Protein AF-A0A1F4PG16-F1 (afdb_monomer)

Radius of gyration: 20.56 Å; Cα contacts (8 Å, |Δi|>4): 225; chains: 1; bounding box: 72×33×52 Å

Solvent-accessible surface area (backbone atoms only — not comparable to full-atom values): 10078 Å² total; per-residue (Å²): 132,83,80,74,79,80,86,54,63,66,66,56,56,73,68,57,63,69,85,77,57,77,61,91,63,46,40,57,53,53,22,50,54,31,48,60,52,41,72,72,32,64,52,68,68,61,33,47,53,35,51,47,51,24,38,48,28,56,53,45,32,58,42,51,53,52,45,43,26,45,57,72,39,57,38,91,89,79,66,46,64,39,60,42,62,65,45,45,52,56,46,53,73,46,26,45,76,46,73,36,86,92,41,82,94,39,62,48,68,45,49,63,38,75,69,37,35,49,48,50,51,52,35,52,51,44,73,72,84,46,79,60,51,67,34,73,81,55,88,58,60,37,67,27,31,21,40,38,86,50,90,96,74,44,50,56,40,49,68,51,53,51,54,48,52,57,49,52,54,50,54,51,51,66,54,75,107

Nearest PDB structures (foldseek):
  4ncq-assembly1_B-2  TM=5.377E-01  e=6.171E+00  Streptomyces coelicolor
  7e6u-assembly1_C  TM=3.752E-01  e=5.833E+00  Homo sapiens

Structure (mmCIF, N/CA/C/O backbone):
data_AF-A0A1F4PG16-F1
#
_entry.id   AF-A0A1F4PG16-F1
#
loop_
_atom_site.group_PDB
_atom_site.id
_atom_site.type_symbol
_atom_site.label_atom_id
_atom_site.label_alt_id
_atom_site.label_comp_id
_atom_site.label_asym_id
_atom_site.label_entity_id
_atom_site.label_seq_id
_atom_site.pdbx_PDB_ins_code
_atom_site.Cartn_x
_atom_site.Cartn_y
_atom_site.Cartn_z
_atom_site.occupancy
_atom_site.B_iso_or_equiv
_atom_site.auth_seq_id
_atom_site.auth_comp_id
_atom_site.auth_asym_id
_atom_site.auth_atom_id
_atom_site.pdbx_PDB_model_num
ATOM 1 N N . MET A 1 1 ? -51.891 6.585 22.475 1.00 44.31 1 MET A N 1
ATOM 2 C CA . MET A 1 1 ? -50.459 6.284 22.673 1.00 44.31 1 MET A CA 1
ATOM 3 C C . MET A 1 1 ? -50.044 5.524 21.433 1.00 44.31 1 MET A C 1
ATOM 5 O O . MET A 1 1 ? -50.677 4.519 21.154 1.00 44.31 1 MET A O 1
ATOM 9 N N . ALA A 1 2 ? -49.168 6.091 20.604 1.00 46.97 2 ALA A N 1
ATOM 10 C CA . ALA A 1 2 ? -48.714 5.406 19.399 1.00 46.97 2 ALA A CA 1
ATOM 11 C C . ALA A 1 2 ? -47.734 4.312 19.830 1.00 46.97 2 ALA A C 1
ATOM 13 O O . ALA A 1 2 ? -46.750 4.627 20.501 1.00 46.97 2 ALA A O 1
ATOM 14 N N . ASP A 1 3 ? -48.054 3.058 19.507 1.00 54.78 3 ASP A N 1
ATOM 15 C CA . ASP A 1 3 ? -47.148 1.928 19.688 1.00 54.78 3 ASP A CA 1
ATOM 16 C C . ASP A 1 3 ? -45.830 2.244 18.979 1.00 54.78 3 ASP A C 1
ATOM 18 O O . ASP A 1 3 ? -45.810 2.601 17.797 1.00 54.78 3 ASP A O 1
ATOM 22 N N . ALA A 1 4 ? -44.726 2.171 19.722 1.00 59.25 4 ALA A N 1
ATOM 23 C CA . ALA A 1 4 ? -43.406 2.232 19.121 1.00 59.25 4 ALA A CA 1
ATOM 24 C C . ALA A 1 4 ? -43.280 1.045 18.149 1.00 59.25 4 ALA A C 1
ATOM 26 O O . ALA A 1 4 ? -43.675 -0.065 18.517 1.00 59.25 4 ALA A O 1
ATOM 27 N N . PRO A 1 5 ? -42.772 1.250 16.920 1.00 60.31 5 PRO A N 1
ATOM 28 C CA . PRO A 1 5 ? -42.639 0.167 15.956 1.00 60.31 5 PRO A CA 1
ATOM 29 C C . PRO A 1 5 ? -41.808 -0.960 16.575 1.00 60.31 5 PRO A C 1
ATOM 31 O O . PRO A 1 5 ? -40.718 -0.714 17.098 1.00 60.31 5 PRO A O 1
ATOM 34 N N . SER A 1 6 ? -42.349 -2.181 16.556 1.00 66.81 6 SER A N 1
ATOM 35 C CA . SER A 1 6 ? -41.651 -3.365 17.048 1.00 66.81 6 SER A CA 1
ATOM 36 C C . SER A 1 6 ? -40.368 -3.542 16.245 1.00 66.81 6 SER A C 1
ATOM 38 O O . SER A 1 6 ? -40.411 -3.682 15.025 1.00 66.81 6 SER A O 1
ATOM 40 N N . PHE A 1 7 ? -39.231 -3.494 16.929 1.00 73.88 7 PHE A N 1
ATOM 41 C CA . PHE 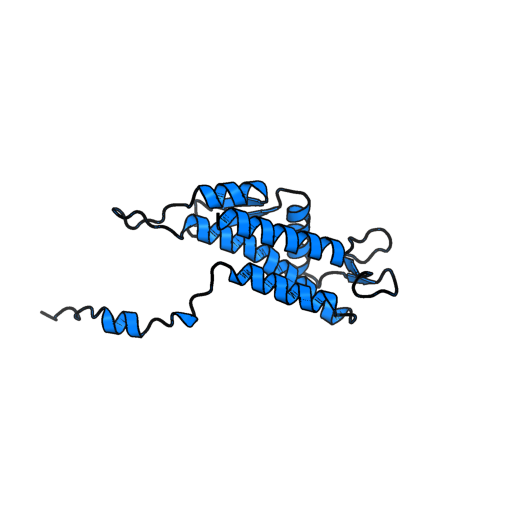A 1 7 ? -37.926 -3.737 16.335 1.00 73.88 7 PHE A CA 1
ATOM 42 C C . PHE A 1 7 ? -37.830 -5.210 15.922 1.00 73.88 7 PHE A C 1
ATOM 44 O O . PHE A 1 7 ? -37.672 -6.082 16.775 1.00 73.88 7 PHE A O 1
ATOM 51 N N . ASP A 1 8 ? -37.975 -5.478 14.624 1.00 84.44 8 ASP A N 1
ATOM 52 C CA . ASP A 1 8 ? -37.791 -6.806 14.045 1.00 84.44 8 ASP A CA 1
ATOM 53 C C . ASP A 1 8 ? -36.329 -6.975 13.605 1.00 84.44 8 ASP A C 1
ATOM 55 O O . ASP A 1 8 ? -35.871 -6.390 12.619 1.00 84.44 8 ASP A O 1
ATOM 59 N N . ILE A 1 9 ? -35.579 -7.753 14.385 1.00 83.50 9 ILE A N 1
ATOM 60 C CA . ILE A 1 9 ? -34.172 -8.063 14.117 1.00 83.50 9 ILE A CA 1
ATOM 61 C C . ILE A 1 9 ? -34.028 -8.837 12.806 1.00 83.50 9 ILE A C 1
ATOM 63 O O . ILE A 1 9 ? -33.071 -8.596 12.073 1.00 83.50 9 ILE A O 1
ATOM 67 N N . ASP A 1 10 ? -34.968 -9.724 12.484 1.00 84.31 10 ASP A N 1
ATOM 68 C CA . ASP A 1 10 ? -34.875 -10.586 11.309 1.00 84.31 10 ASP A CA 1
ATOM 69 C C . ASP A 1 10 ? -35.068 -9.771 10.026 1.00 84.31 10 ASP A C 1
ATOM 71 O O . ASP A 1 10 ? -34.329 -9.954 9.054 1.00 84.31 10 ASP A O 1
ATOM 75 N N . GLU A 1 11 ? -35.976 -8.787 10.043 1.00 86.00 11 GLU A N 1
ATOM 76 C CA . GLU A 1 11 ? -36.117 -7.818 8.950 1.00 86.00 11 GLU A CA 1
ATOM 77 C C . GLU A 1 11 ? -34.813 -7.033 8.742 1.00 86.00 11 GLU A C 1
ATOM 79 O O . GLU A 1 11 ? -34.336 -6.899 7.613 1.00 86.00 11 GLU A O 1
ATOM 84 N N . TRP A 1 12 ? -34.183 -6.554 9.818 1.00 82.94 12 TRP A N 1
ATOM 85 C CA . TRP A 1 12 ? -32.919 -5.819 9.728 1.00 82.94 12 TRP A CA 1
ATOM 86 C C . TRP A 1 12 ? -31.761 -6.681 9.224 1.00 82.94 12 TRP A C 1
ATOM 88 O O . TRP A 1 12 ? -31.041 -6.252 8.322 1.00 82.94 12 TRP A O 1
ATOM 98 N N . LEU A 1 13 ? -31.597 -7.896 9.753 1.00 84.06 13 LEU A N 1
ATOM 99 C CA . LEU A 1 13 ? -30.553 -8.828 9.326 1.00 84.06 13 LEU A CA 1
ATOM 100 C C . LEU A 1 13 ? -30.740 -9.254 7.866 1.00 84.06 13 LEU A C 1
ATOM 102 O O . LEU A 1 13 ? -29.756 -9.358 7.137 1.00 84.06 13 LEU A O 1
ATOM 106 N N . SER A 1 14 ? -31.985 -9.410 7.400 1.00 87.38 14 SER A N 1
ATOM 107 C CA . SER A 1 14 ? -32.280 -9.755 6.001 1.00 87.38 14 SER A CA 1
ATOM 108 C C . SER A 1 14 ? -31.874 -8.673 4.989 1.00 87.38 14 SER A C 1
ATOM 110 O O . SER A 1 14 ? -31.711 -8.960 3.804 1.00 87.38 14 SER A O 1
ATOM 112 N N . ARG A 1 15 ? -31.691 -7.427 5.447 1.00 86.94 15 ARG A N 1
ATOM 113 C CA . ARG A 1 15 ? -31.278 -6.283 4.619 1.00 86.94 15 ARG A CA 1
ATOM 114 C C . ARG A 1 15 ? -29.762 -6.106 4.548 1.00 86.94 15 ARG A C 1
ATOM 116 O O . ARG A 1 15 ? -29.297 -5.263 3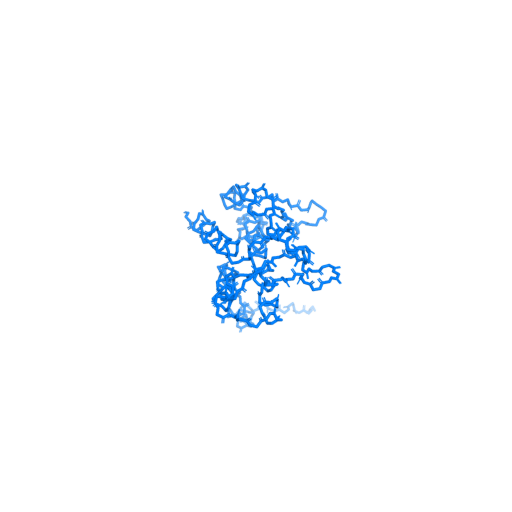.781 1.00 86.94 15 ARG A O 1
ATOM 123 N N . ILE A 1 16 ? -28.998 -6.849 5.350 1.00 84.31 16 ILE A N 1
ATOM 124 C CA . ILE A 1 16 ? -27.538 -6.770 5.360 1.00 84.31 16 ILE A CA 1
ATOM 125 C C . ILE A 1 16 ? -26.992 -7.630 4.220 1.00 84.31 16 ILE A C 1
ATOM 127 O O . ILE A 1 16 ? -27.048 -8.858 4.261 1.00 84.31 16 ILE A O 1
ATOM 131 N N . ASP A 1 17 ? -26.409 -6.978 3.217 1.00 85.81 17 ASP A N 1
ATOM 132 C CA . ASP A 1 17 ? -25.598 -7.659 2.212 1.00 85.81 17 ASP A CA 1
ATOM 133 C C . ASP A 1 17 ? -24.214 -7.968 2.794 1.00 85.81 17 ASP A C 1
ATOM 135 O O . ASP A 1 17 ? -23.301 -7.140 2.773 1.00 85.81 17 ASP A O 1
ATOM 139 N N . LEU A 1 18 ? -24.061 -9.175 3.337 1.00 82.62 18 LEU A N 1
ATOM 140 C CA . LEU A 1 18 ? -22.784 -9.637 3.879 1.00 82.62 18 LEU A CA 1
ATOM 141 C C . LEU A 1 18 ? -21.684 -9.713 2.808 1.00 82.62 18 LEU A C 1
ATOM 143 O O . LEU A 1 18 ? -20.512 -9.631 3.162 1.00 82.62 18 LEU A O 1
ATOM 147 N N . ALA A 1 19 ? -22.025 -9.818 1.517 1.00 83.94 19 ALA A N 1
ATOM 148 C CA . ALA A 1 19 ? -21.036 -9.810 0.438 1.00 83.94 19 ALA A CA 1
ATOM 149 C C . ALA A 1 19 ? -20.462 -8.407 0.171 1.00 83.94 19 ALA A C 1
ATOM 151 O O . ALA A 1 19 ? -19.374 -8.288 -0.391 1.00 83.94 19 ALA A O 1
ATOM 152 N N . ALA A 1 20 ? -21.156 -7.348 0.598 1.00 81.75 20 ALA A N 1
ATOM 153 C CA . ALA A 1 20 ? -20.648 -5.980 0.551 1.00 81.75 20 ALA A CA 1
ATOM 154 C C . ALA A 1 20 ? -19.660 -5.668 1.691 1.00 81.75 20 ALA A C 1
ATOM 156 O O . ALA A 1 20 ? -19.019 -4.615 1.667 1.00 81.75 20 ALA A O 1
ATOM 157 N N . VAL A 1 21 ? -19.529 -6.555 2.687 1.00 78.31 21 VAL A N 1
ATOM 158 C CA . VAL A 1 21 ? -18.543 -6.422 3.764 1.00 78.31 21 VAL A CA 1
ATOM 159 C C . VAL A 1 21 ? -17.189 -6.921 3.246 1.00 78.31 21 VAL A C 1
ATOM 161 O O . VAL A 1 21 ? -17.046 -8.113 2.969 1.00 78.31 21 VAL A O 1
ATOM 164 N N . PRO A 1 22 ? -16.186 -6.040 3.086 1.00 78.44 22 PRO A N 1
ATOM 165 C CA . PRO A 1 22 ? -14.903 -6.435 2.530 1.00 78.44 22 PRO A CA 1
ATOM 166 C C . PRO A 1 22 ? -14.117 -7.309 3.512 1.00 78.44 22 PRO A C 1
ATOM 168 O O . PRO A 1 22 ? -14.143 -7.107 4.726 1.00 78.44 22 PRO A O 1
ATOM 171 N N . ASP A 1 23 ? -13.373 -8.259 2.956 1.00 79.50 23 ASP A N 1
ATOM 172 C CA . ASP A 1 23 ? -12.412 -9.082 3.688 1.00 79.50 23 ASP A CA 1
ATOM 173 C C . ASP A 1 23 ? -11.297 -8.192 4.287 1.00 79.50 23 ASP A C 1
ATOM 175 O O . ASP A 1 23 ? -10.762 -7.332 3.581 1.00 79.50 23 ASP A O 1
ATOM 179 N N . PRO A 1 24 ? -10.897 -8.372 5.558 1.00 71.88 24 PRO A N 1
ATOM 180 C CA . PRO A 1 24 ? -9.762 -7.652 6.137 1.00 71.88 24 PRO A CA 1
ATOM 181 C C . PRO A 1 24 ? -8.462 -7.764 5.318 1.00 71.88 24 PRO A C 1
ATOM 183 O O . PRO A 1 24 ? -7.685 -6.809 5.272 1.00 71.88 24 PRO A O 1
ATOM 186 N N . ALA A 1 25 ? -8.245 -8.886 4.623 1.00 79.81 25 ALA A N 1
ATOM 187 C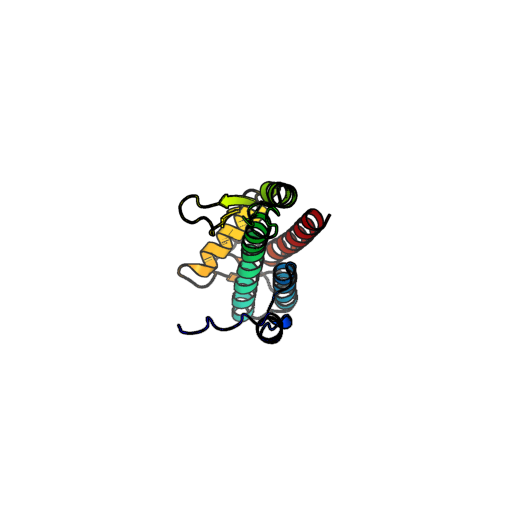 CA . ALA A 1 25 ? -7.083 -9.109 3.761 1.00 79.81 25 ALA A CA 1
ATOM 188 C C . ALA A 1 25 ? -7.237 -8.515 2.345 1.00 79.81 25 ALA A C 1
ATOM 190 O O . ALA A 1 25 ? -6.323 -8.615 1.519 1.00 79.81 25 ALA A O 1
ATOM 191 N N . ASP A 1 26 ? -8.371 -7.879 2.028 1.00 87.88 26 ASP A N 1
ATOM 192 C CA . ASP A 1 26 ? -8.688 -7.425 0.672 1.00 87.88 26 ASP A CA 1
ATOM 193 C C . ASP A 1 26 ? -7.659 -6.431 0.118 1.00 87.88 26 ASP A C 1
ATOM 195 O O . ASP A 1 26 ? -7.277 -6.508 -1.049 1.00 87.88 26 ASP A O 1
ATOM 199 N N . LYS A 1 27 ? -7.105 -5.559 0.972 1.00 91.31 27 LYS A N 1
ATOM 200 C CA . LYS A 1 27 ? -6.082 -4.588 0.552 1.00 91.31 27 LYS A CA 1
ATOM 201 C C . LYS A 1 27 ? -4.752 -5.219 0.165 1.00 91.31 27 LYS A C 1
ATOM 203 O O . LYS A 1 27 ? -4.069 -4.681 -0.709 1.00 91.31 27 LYS A O 1
ATOM 208 N N . LEU A 1 28 ? -4.386 -6.349 0.769 1.00 94.88 28 LEU A N 1
ATOM 209 C CA . LEU A 1 28 ? -3.217 -7.104 0.329 1.00 94.88 28 LEU A CA 1
ATOM 210 C C . LEU A 1 28 ? -3.467 -7.688 -1.066 1.00 94.88 28 LEU A C 1
ATOM 212 O O . LEU A 1 28 ? -2.650 -7.474 -1.960 1.00 94.88 28 LEU A O 1
ATOM 216 N N . ARG A 1 29 ? -4.625 -8.324 -1.281 1.00 95.50 29 ARG A N 1
ATOM 217 C CA . ARG A 1 29 ? -4.995 -8.898 -2.587 1.00 95.50 29 ARG A CA 1
ATOM 218 C C . ARG A 1 29 ? -5.081 -7.841 -3.686 1.00 95.50 29 ARG A C 1
ATOM 220 O O . ARG A 1 29 ? -4.606 -8.070 -4.794 1.00 95.50 29 ARG A O 1
ATOM 227 N N . GLU A 1 30 ? -5.638 -6.668 -3.385 1.00 95.81 30 GLU A N 1
ATOM 228 C CA . GLU A 1 30 ? -5.676 -5.527 -4.309 1.00 95.81 30 GLU A CA 1
ATOM 229 C C . GLU A 1 30 ? -4.256 -5.094 -4.713 1.00 95.81 30 GLU A C 1
ATOM 231 O O . GLU A 1 30 ? -3.972 -4.842 -5.887 1.00 95.81 30 GLU A O 1
ATOM 236 N N . CYS A 1 31 ? -3.334 -5.050 -3.750 1.00 96.12 31 CYS A N 1
ATOM 237 C CA . CYS A 1 31 ? -1.936 -4.717 -3.996 1.00 96.12 31 CYS A CA 1
ATOM 238 C C . CYS A 1 31 ? -1.239 -5.765 -4.882 1.00 96.12 31 CYS A C 1
ATOM 240 O O . CYS A 1 31 ? -0.561 -5.409 -5.850 1.00 96.12 31 CYS A O 1
ATOM 242 N N . GLU A 1 32 ? -1.448 -7.052 -4.598 1.00 97.50 32 GLU A N 1
ATOM 243 C CA . GLU A 1 32 ? -0.925 -8.166 -5.399 1.00 97.50 32 GLU A CA 1
ATOM 244 C C . GLU A 1 32 ? -1.478 -8.153 -6.827 1.00 97.50 32 GLU A C 1
ATOM 246 O O . GLU A 1 32 ? -0.716 -8.291 -7.783 1.00 97.50 32 GLU A O 1
ATOM 251 N N . PHE A 1 33 ? -2.775 -7.884 -6.987 1.00 97.94 33 PHE A N 1
ATOM 252 C CA . PHE A 1 33 ? -3.418 -7.755 -8.290 1.00 97.94 33 PHE A CA 1
ATOM 253 C C . PHE A 1 33 ? -2.743 -6.682 -9.157 1.00 97.94 33 PHE A C 1
ATOM 255 O O . PHE A 1 33 ? -2.366 -6.945 -10.302 1.00 97.94 33 PHE A O 1
ATOM 262 N N . PHE A 1 34 ? -2.534 -5.475 -8.620 1.00 98.00 34 PHE A N 1
ATOM 263 C CA . PHE A 1 34 ? -1.856 -4.419 -9.377 1.00 98.00 34 PHE A CA 1
ATOM 264 C C . PHE A 1 34 ? -0.378 -4.729 -9.627 1.00 98.00 34 PHE A C 1
ATOM 266 O O . PHE A 1 34 ? 0.149 -4.367 -10.681 1.00 98.00 34 PHE A O 1
ATOM 273 N N . PHE A 1 35 ? 0.293 -5.414 -8.700 1.00 98.12 35 PHE A N 1
ATOM 274 C CA . PHE A 1 35 ? 1.675 -5.845 -8.891 1.00 98.12 35 PHE A CA 1
ATOM 275 C C . PHE A 1 35 ? 1.822 -6.853 -10.038 1.00 98.12 35 PHE A C 1
ATOM 277 O O . PHE A 1 35 ? 2.727 -6.720 -10.867 1.00 98.12 35 PHE A O 1
ATOM 284 N N . ASP A 1 36 ? 0.909 -7.815 -10.140 1.00 98.38 36 ASP A N 1
ATOM 285 C CA . ASP A 1 36 ? 0.906 -8.801 -11.222 1.00 98.38 36 ASP A CA 1
ATOM 286 C C . ASP A 1 36 ? 0.702 -8.150 -12.595 1.00 98.38 36 ASP A C 1
ATOM 288 O O . ASP A 1 36 ? 1.349 -8.539 -13.574 1.00 98.38 36 ASP A O 1
ATOM 292 N N . LEU A 1 37 ? -0.151 -7.123 -12.669 1.00 98.19 37 LEU A N 1
ATOM 293 C CA . LEU A 1 37 ? -0.324 -6.319 -13.879 1.00 98.19 37 LEU A CA 1
ATOM 294 C C . LEU A 1 37 ? 0.944 -5.521 -14.214 1.00 98.19 37 LEU A C 1
ATOM 296 O O . LEU A 1 37 ? 1.374 -5.515 -15.369 1.00 98.19 37 LEU A O 1
ATOM 300 N N . LEU A 1 38 ? 1.582 -4.899 -13.215 1.00 97.06 38 LEU A N 1
ATOM 301 C CA . LEU A 1 38 ? 2.837 -4.160 -13.399 1.00 97.06 38 LEU A CA 1
ATOM 302 C C . LEU A 1 38 ? 3.938 -5.028 -14.001 1.00 97.06 38 LEU A C 1
ATOM 304 O O . LEU A 1 38 ? 4.649 -4.566 -14.888 1.00 97.06 38 LEU A O 1
ATOM 308 N N . CYS A 1 39 ? 4.050 -6.286 -13.568 1.00 97.50 39 CYS A N 1
ATOM 309 C CA . CYS A 1 39 ? 5.075 -7.218 -14.045 1.00 97.50 39 CYS A CA 1
ATOM 310 C C . CYS A 1 39 ? 5.010 -7.499 -15.556 1.00 97.50 39 CYS A C 1
ATOM 312 O O . CYS A 1 39 ? 5.966 -8.034 -16.114 1.00 97.50 39 CYS A O 1
ATOM 314 N N . ARG A 1 40 ? 3.898 -7.165 -16.220 1.00 97.25 40 ARG A N 1
ATOM 315 C CA . ARG A 1 40 ? 3.651 -7.475 -17.636 1.00 97.25 40 ARG A CA 1
ATOM 316 C C . ARG A 1 40 ? 3.460 -6.229 -18.499 1.00 97.25 40 ARG A C 1
ATOM 318 O O . ARG A 1 40 ? 3.316 -6.361 -19.711 1.00 97.25 40 ARG A O 1
ATOM 325 N N . GLU A 1 41 ? 3.441 -5.038 -17.903 1.00 98.00 41 GLU A N 1
ATOM 326 C CA . GLU A 1 41 ? 3.099 -3.811 -18.618 1.00 98.00 41 GLU A CA 1
ATOM 327 C C . GLU A 1 41 ? 4.348 -3.092 -19.140 1.00 98.00 41 GLU A C 1
ATOM 329 O O . GLU A 1 41 ? 5.130 -2.507 -18.392 1.00 98.00 41 GLU A O 1
ATOM 334 N N . ALA A 1 42 ? 4.526 -3.125 -20.458 1.00 96.88 42 ALA A N 1
ATOM 335 C CA . ALA A 1 42 ? 5.620 -2.440 -21.133 1.00 96.88 42 ALA A CA 1
ATOM 336 C C . ALA A 1 42 ? 5.241 -1.018 -21.569 1.00 96.88 42 ALA A C 1
ATOM 338 O O . ALA A 1 42 ? 6.136 -0.195 -21.754 1.00 96.88 42 ALA A O 1
ATOM 339 N N . ASP A 1 43 ? 3.954 -0.694 -21.720 1.00 97.56 43 ASP A N 1
ATOM 340 C CA . ASP A 1 43 ? 3.502 0.652 -22.060 1.00 97.56 43 ASP A CA 1
ATOM 341 C C . ASP A 1 43 ? 3.682 1.610 -20.877 1.00 97.56 43 ASP A C 1
ATOM 343 O O . ASP A 1 43 ? 3.253 1.355 -19.753 1.00 97.56 43 ASP A O 1
ATOM 347 N N . ARG A 1 44 ? 4.319 2.754 -21.131 1.00 95.56 44 ARG A N 1
ATOM 348 C CA . ARG A 1 44 ? 4.729 3.685 -20.073 1.00 95.56 44 ARG A CA 1
ATOM 349 C C . ARG A 1 44 ? 3.554 4.345 -19.370 1.00 95.56 44 ARG A C 1
ATOM 351 O O . ARG A 1 44 ? 3.632 4.600 -18.168 1.00 95.56 44 ARG A O 1
ATOM 358 N N . ASP A 1 45 ? 2.513 4.696 -20.114 1.00 94.94 45 ASP A N 1
ATOM 359 C CA . ASP A 1 45 ? 1.380 5.427 -19.562 1.00 94.94 45 ASP A CA 1
ATOM 360 C C . ASP A 1 45 ? 0.506 4.489 -18.736 1.00 94.94 45 ASP A C 1
ATOM 362 O O . ASP A 1 45 ? 0.177 4.813 -17.592 1.00 94.94 45 ASP A O 1
ATOM 366 N N . ARG A 1 46 ? 0.246 3.283 -19.248 1.00 96.94 46 ARG A N 1
ATOM 367 C CA . ARG A 1 46 ? -0.447 2.232 -18.495 1.00 96.94 46 ARG A CA 1
ATOM 368 C C . ARG A 1 46 ? 0.334 1.811 -17.260 1.00 96.94 46 ARG A C 1
ATOM 370 O O . ARG A 1 46 ? -0.239 1.769 -16.174 1.00 96.94 46 ARG A O 1
ATOM 377 N N . PHE A 1 47 ? 1.647 1.605 -17.383 1.00 97.06 47 PHE A N 1
ATOM 378 C CA . PHE A 1 47 ? 2.502 1.286 -16.239 1.00 97.06 47 PHE A CA 1
ATOM 379 C C . PHE A 1 47 ? 2.436 2.384 -15.170 1.00 97.06 47 PHE A C 1
ATOM 381 O O . PHE A 1 47 ? 2.341 2.091 -13.980 1.00 97.06 47 PHE A O 1
ATOM 388 N N . ARG A 1 48 ? 2.414 3.664 -15.572 1.00 95.50 48 ARG A N 1
ATOM 389 C CA . ARG A 1 48 ? 2.257 4.797 -14.645 1.00 95.50 48 ARG A CA 1
ATOM 390 C C . ARG A 1 48 ? 0.927 4.750 -13.885 1.00 95.50 48 ARG A C 1
ATOM 392 O O . ARG A 1 48 ? 0.899 5.052 -12.690 1.00 95.50 48 ARG A O 1
ATOM 399 N N . TRP A 1 49 ? -0.171 4.409 -14.554 1.00 94.94 49 TRP A N 1
ATOM 400 C CA . TRP A 1 49 ? -1.478 4.276 -13.902 1.00 94.94 49 TRP A CA 1
ATOM 401 C C . TRP A 1 49 ? -1.487 3.105 -12.925 1.00 94.94 49 TRP A C 1
ATOM 403 O O . TRP A 1 49 ? -1.857 3.284 -11.765 1.00 94.94 49 TRP A O 1
ATOM 413 N N . LEU A 1 50 ? -0.990 1.948 -13.363 1.00 96.88 50 LEU A N 1
ATOM 414 C CA . LEU A 1 50 ? -0.897 0.745 -12.542 1.00 96.88 50 LEU A CA 1
ATOM 415 C C . LEU A 1 50 ? -0.026 0.966 -11.305 1.00 96.88 50 LEU A C 1
ATOM 417 O O . LEU A 1 50 ? -0.425 0.585 -10.211 1.00 96.88 50 LEU A O 1
ATOM 421 N N . VAL A 1 51 ? 1.122 1.642 -11.432 1.00 96.62 51 VAL A N 1
ATOM 422 C CA . VAL A 1 51 ? 2.000 1.873 -10.275 1.00 96.62 51 VAL A CA 1
ATOM 423 C C . VAL A 1 51 ? 1.386 2.878 -9.310 1.00 96.62 51 VAL A C 1
ATOM 425 O O . VAL A 1 51 ? 1.563 2.758 -8.103 1.00 96.62 51 VAL A O 1
ATOM 428 N N . SER A 1 52 ? 0.615 3.843 -9.812 1.00 95.00 52 SER A N 1
ATOM 429 C CA . SER A 1 52 ? -0.124 4.770 -8.951 1.00 95.00 52 SER A CA 1
ATOM 430 C C . SER A 1 52 ? -1.218 4.035 -8.168 1.00 95.00 52 SER A C 1
ATOM 432 O O . SER A 1 52 ? -1.344 4.245 -6.962 1.00 95.00 52 SER A O 1
ATOM 434 N N . ALA A 1 53 ? -1.953 3.129 -8.823 1.00 95.31 53 ALA A N 1
ATOM 435 C CA . ALA A 1 53 ? -2.952 2.281 -8.176 1.00 95.31 53 ALA A CA 1
ATOM 436 C C . ALA A 1 53 ? -2.316 1.347 -7.134 1.00 95.31 53 ALA A C 1
ATOM 438 O O . ALA A 1 53 ? -2.746 1.335 -5.983 1.00 95.31 53 ALA A O 1
ATOM 439 N N . PHE A 1 54 ? -1.221 0.674 -7.495 1.00 96.94 54 PHE A N 1
ATOM 440 C CA . PHE A 1 54 ? -0.420 -0.152 -6.592 1.00 96.94 54 PHE A CA 1
ATOM 441 C C . PHE A 1 54 ? 0.035 0.622 -5.347 1.00 96.94 54 PHE A C 1
ATOM 443 O O . PHE A 1 54 ? -0.193 0.181 -4.224 1.00 96.94 54 PHE A O 1
ATOM 450 N N . MET A 1 55 ? 0.641 1.804 -5.519 1.00 95.94 55 MET A N 1
ATOM 451 C CA . MET A 1 55 ? 1.115 2.618 -4.392 1.00 95.94 55 MET A CA 1
ATOM 452 C C . MET A 1 55 ? -0.036 3.065 -3.491 1.00 95.94 55 MET A C 1
ATOM 454 O O . MET A 1 55 ? 0.132 3.150 -2.275 1.00 95.94 55 MET A O 1
ATOM 458 N N . ASN A 1 56 ? -1.209 3.341 -4.066 1.00 94.69 56 ASN A N 1
ATOM 459 C CA . ASN A 1 56 ? -2.388 3.678 -3.283 1.00 94.69 56 ASN A CA 1
ATOM 460 C C . ASN A 1 56 ? -2.934 2.466 -2.513 1.00 94.69 56 ASN A C 1
ATOM 462 O O . ASN A 1 56 ? -3.268 2.622 -1.341 1.00 94.69 56 ASN A O 1
ATOM 466 N N . ALA A 1 57 ? -2.971 1.276 -3.118 1.00 95.38 57 ALA A N 1
ATOM 467 C CA . ALA A 1 57 ? -3.372 0.038 -2.448 1.00 95.38 57 ALA A CA 1
ATOM 468 C C . ALA A 1 57 ? -2.410 -0.314 -1.300 1.00 95.38 57 ALA A C 1
ATOM 470 O O . ALA A 1 57 ? -2.846 -0.492 -0.165 1.00 95.38 57 ALA A O 1
ATOM 471 N N . ALA A 1 58 ? -1.097 -0.287 -1.552 1.00 96.75 58 ALA A N 1
ATOM 472 C CA . ALA A 1 58 ? -0.063 -0.542 -0.546 1.00 96.75 58 ALA A CA 1
ATOM 473 C C . ALA A 1 58 ? -0.105 0.455 0.624 1.00 96.75 58 ALA A C 1
ATOM 475 O O . ALA A 1 58 ? 0.081 0.086 1.780 1.00 96.75 58 ALA A O 1
ATOM 476 N N . TYR A 1 59 ? -0.355 1.734 0.340 1.00 95.44 59 TYR A N 1
ATOM 477 C CA . TYR A 1 59 ? -0.573 2.745 1.375 1.00 95.44 59 TYR A CA 1
ATOM 478 C C . TYR A 1 59 ? -1.859 2.470 2.170 1.00 95.44 59 TYR A C 1
ATOM 480 O O . TYR A 1 59 ? -1.841 2.494 3.401 1.00 95.44 59 TYR A O 1
ATOM 488 N N . SER A 1 60 ? -2.953 2.168 1.464 1.00 93.81 60 SER A N 1
ATOM 489 C CA . SER A 1 60 ? -4.273 1.919 2.054 1.00 93.81 60 SER A CA 1
ATOM 490 C C . SER A 1 60 ? -4.306 0.657 2.907 1.00 93.81 60 SER A C 1
ATOM 492 O O . SER A 1 60 ? -5.100 0.604 3.840 1.00 93.81 60 SER A O 1
ATOM 494 N N . PHE A 1 61 ? -3.447 -0.330 2.631 1.00 96.06 61 PHE A N 1
ATOM 495 C CA . PHE A 1 61 ? -3.238 -1.483 3.504 1.00 96.06 61 PHE A CA 1
ATOM 496 C C . PHE A 1 61 ? -2.924 -1.022 4.929 1.00 96.06 61 PHE A C 1
ATOM 498 O O . PHE A 1 61 ? -3.679 -1.319 5.843 1.00 96.06 61 PHE A O 1
ATOM 505 N N . PHE A 1 62 ? -1.891 -0.194 5.120 1.00 96.12 62 PHE A N 1
ATOM 506 C CA . PHE A 1 62 ? -1.506 0.256 6.460 1.00 96.12 62 PHE A CA 1
ATOM 507 C C . PHE A 1 62 ? -2.592 1.092 7.144 1.00 96.12 62 PHE A C 1
ATOM 509 O O . PHE A 1 62 ? -2.809 0.928 8.342 1.00 96.12 62 PHE A O 1
ATOM 516 N N . GLU A 1 63 ? -3.277 1.977 6.411 1.00 92.94 63 GLU A N 1
ATOM 517 C CA . GLU A 1 63 ? -4.387 2.755 6.979 1.00 92.94 63 GLU A CA 1
ATOM 518 C C . GLU A 1 63 ? -5.552 1.857 7.403 1.00 92.94 63 GLU A C 1
ATOM 520 O O . GLU A 1 63 ? -6.066 2.004 8.511 1.00 92.94 63 GLU A O 1
ATOM 525 N N . SER A 1 64 ? -5.939 0.906 6.552 1.00 92.62 64 SER A N 1
ATOM 526 C CA . SER A 1 64 ? -7.078 0.017 6.804 1.00 92.62 64 SER A CA 1
ATOM 527 C C . SER A 1 64 ? -6.772 -0.978 7.919 1.00 92.62 64 SER A C 1
ATOM 529 O O . SER A 1 64 ? -7.610 -1.179 8.797 1.00 92.62 64 SER A O 1
ATOM 531 N N . SER A 1 65 ? -5.562 -1.546 7.952 1.00 94.44 65 SER A N 1
ATOM 532 C CA . SER A 1 65 ? -5.115 -2.423 9.037 1.00 94.44 65 SER A CA 1
ATOM 533 C C . SER A 1 65 ? -5.045 -1.669 10.362 1.00 94.44 65 SER A C 1
ATOM 535 O O . SER A 1 65 ? -5.512 -2.179 11.374 1.00 94.44 65 SER A O 1
ATOM 537 N N . ALA A 1 66 ? -4.533 -0.432 10.374 1.00 94.12 66 ALA A N 1
ATOM 538 C CA . ALA A 1 66 ? -4.489 0.373 11.593 1.00 94.12 66 ALA A CA 1
ATOM 539 C C . ALA A 1 66 ? -5.892 0.752 12.081 1.00 94.12 66 ALA A C 1
ATOM 541 O O . ALA A 1 66 ? -6.161 0.678 13.277 1.00 94.12 66 ALA A O 1
ATOM 542 N N . LEU A 1 67 ? -6.794 1.130 11.171 1.00 91.81 67 LEU A N 1
ATOM 543 C CA . LEU A 1 67 ? -8.188 1.411 11.505 1.00 91.81 67 LEU A CA 1
ATOM 544 C C . LEU A 1 67 ? -8.864 0.165 12.091 1.00 91.81 67 LEU A C 1
ATOM 546 O O . LEU A 1 67 ? -9.440 0.230 13.170 1.00 91.81 67 LEU A O 1
ATOM 550 N N . THR A 1 68 ? -8.712 -0.982 11.432 1.00 91.31 68 THR A N 1
ATOM 551 C CA . THR A 1 68 ? -9.243 -2.265 11.910 1.00 91.31 68 THR A CA 1
ATOM 552 C C . THR A 1 68 ? -8.703 -2.597 13.298 1.00 91.31 68 THR A C 1
ATOM 554 O O . THR A 1 68 ? -9.482 -2.895 14.197 1.00 91.31 68 THR A O 1
ATOM 557 N N . ALA A 1 69 ? -7.397 -2.449 13.523 1.00 92.88 69 ALA A N 1
ATOM 558 C CA . ALA A 1 69 ? -6.785 -2.720 14.818 1.00 92.88 69 ALA A CA 1
ATOM 559 C C . ALA A 1 69 ? -7.326 -1.819 15.945 1.00 92.88 69 ALA A C 1
ATOM 561 O O . ALA A 1 69 ? -7.338 -2.231 17.096 1.00 92.88 69 ALA A O 1
ATOM 562 N N . TYR A 1 70 ? -7.818 -0.611 15.658 1.00 91.31 70 TYR A N 1
ATOM 563 C CA . TYR A 1 70 ? -8.446 0.234 16.683 1.00 91.31 70 TYR A CA 1
ATOM 564 C C . TYR A 1 70 ? -9.924 -0.077 16.948 1.00 91.31 70 TYR A C 1
ATOM 566 O O . TYR A 1 70 ? -10.401 0.271 18.027 1.00 91.31 70 TYR A O 1
ATOM 574 N N . PHE A 1 71 ? -10.643 -0.669 15.987 1.00 89.19 71 PHE A N 1
ATOM 575 C CA . PHE A 1 71 ? -12.114 -0.726 16.012 1.00 89.19 71 PHE A CA 1
ATOM 576 C C . PHE A 1 71 ? -12.721 -2.120 15.796 1.00 89.19 71 PHE A C 1
ATOM 578 O O . PHE A 1 71 ? -13.941 -2.238 15.73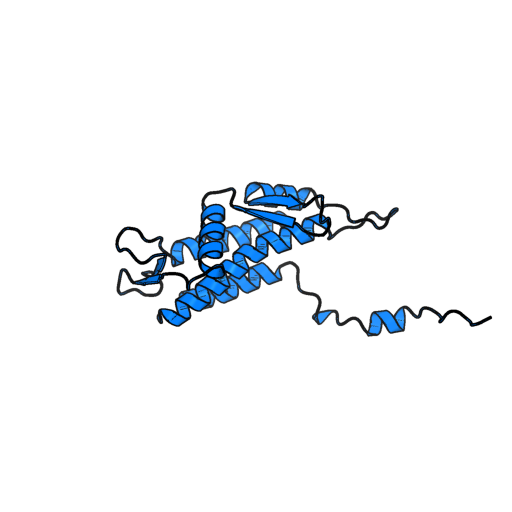8 1.00 89.19 71 PHE A O 1
ATOM 585 N N . ARG A 1 72 ? -11.912 -3.177 15.648 1.00 86.69 72 ARG A N 1
ATOM 586 C CA . ARG A 1 72 ? -12.410 -4.541 15.388 1.00 86.69 72 ARG A CA 1
ATOM 587 C C . ARG A 1 72 ? -13.107 -5.170 16.593 1.00 86.69 72 ARG A C 1
ATOM 589 O O . ARG A 1 72 ? -14.034 -5.955 16.404 1.00 86.69 72 ARG A O 1
ATOM 596 N N . PHE A 1 73 ? -12.640 -4.877 17.801 1.00 87.69 73 PHE A N 1
ATOM 597 C CA . PHE A 1 73 ? -13.183 -5.448 19.029 1.00 87.69 73 PHE A CA 1
ATOM 598 C C . PHE A 1 73 ? -13.974 -4.399 19.793 1.00 87.69 73 PHE A C 1
ATOM 600 O O . PHE A 1 73 ? -13.626 -3.223 19.758 1.00 87.69 73 PHE A O 1
ATOM 607 N N . ASN A 1 74 ? -15.004 -4.843 20.507 1.00 89.56 74 ASN A N 1
ATOM 608 C CA . ASN A 1 74 ? -15.762 -4.020 21.439 1.00 89.56 74 ASN A CA 1
ATOM 609 C C . ASN A 1 74 ? -15.681 -4.647 22.828 1.00 89.56 74 ASN A C 1
ATOM 611 O O . ASN A 1 74 ? -15.639 -5.871 22.967 1.00 89.56 74 ASN A O 1
ATOM 615 N N . ASP A 1 75 ? -15.661 -3.804 23.847 1.00 88.19 75 ASP A N 1
ATOM 616 C CA . ASP A 1 75 ? -15.791 -4.213 25.234 1.00 88.19 75 ASP A CA 1
ATOM 617 C C . ASP A 1 75 ? -17.213 -4.739 25.480 1.00 88.19 75 ASP A C 1
ATOM 619 O O . ASP A 1 75 ? -18.197 -4.100 25.111 1.00 88.19 75 ASP A O 1
ATOM 623 N N . ASN A 1 76 ? -17.334 -5.920 26.087 1.00 87.06 76 ASN A N 1
ATOM 624 C CA . ASN A 1 76 ? -18.630 -6.585 26.248 1.00 87.06 76 ASN A CA 1
ATOM 625 C C . ASN A 1 76 ? -19.566 -5.867 27.235 1.00 87.06 76 ASN A C 1
ATOM 627 O O . ASN A 1 76 ? -20.775 -6.081 27.177 1.00 87.06 76 ASN A O 1
ATOM 631 N N . GLU A 1 77 ? -19.030 -5.060 28.154 1.00 87.69 77 GLU A N 1
ATOM 632 C CA . GLU A 1 77 ? -19.820 -4.378 29.185 1.00 87.69 77 GLU A CA 1
ATOM 633 C C . GLU A 1 77 ? -20.282 -2.996 28.719 1.00 87.69 77 GLU A C 1
ATOM 635 O O . GLU A 1 77 ? -21.415 -2.591 28.978 1.00 87.69 77 GLU A O 1
ATOM 640 N N . THR A 1 78 ? -19.411 -2.272 28.019 1.00 88.31 78 THR A N 1
ATOM 641 C CA . THR A 1 78 ? -19.650 -0.888 27.588 1.00 88.31 78 THR A CA 1
ATOM 642 C C . THR A 1 78 ? -20.079 -0.775 26.128 1.00 88.31 78 THR A C 1
ATOM 644 O O . THR A 1 78 ? -20.675 0.229 25.748 1.00 88.31 78 THR A O 1
ATOM 647 N N . GLY A 1 79 ? -19.798 -1.789 25.304 1.00 84.69 79 GLY A N 1
ATOM 648 C CA . GLY A 1 79 ? -20.007 -1.756 23.855 1.00 84.69 79 GLY A CA 1
ATOM 649 C C . GLY A 1 79 ? -19.025 -0.848 23.107 1.00 84.69 79 GLY A C 1
ATOM 650 O O . GLY A 1 79 ? -19.136 -0.713 21.889 1.00 84.69 79 GLY A O 1
ATOM 651 N N . GLU A 1 80 ? -18.073 -0.229 23.810 1.00 86.75 80 GLU A N 1
ATOM 652 C CA . GLU A 1 80 ? -17.103 0.698 23.231 1.00 86.75 80 GLU A CA 1
ATOM 653 C C . GLU A 1 80 ? -15.955 -0.051 22.537 1.00 86.75 80 GLU A C 1
ATOM 655 O O . GLU A 1 80 ? -15.531 -1.106 23.020 1.00 86.75 80 GLU A O 1
ATOM 660 N N . PRO A 1 81 ? -15.392 0.485 21.440 1.00 85.00 81 PRO A N 1
ATOM 661 C CA . PRO A 1 81 ? -14.282 -0.158 20.751 1.00 85.00 81 PRO A CA 1
ATOM 662 C C . PRO A 1 81 ? -13.028 -0.304 21.622 1.00 85.00 81 PRO A C 1
ATOM 664 O O . PRO A 1 81 ? -12.547 0.665 22.220 1.00 85.00 81 PRO A O 1
ATOM 667 N N . VAL A 1 82 ? -12.445 -1.503 21.619 1.00 89.25 82 VAL A N 1
ATOM 668 C CA . VAL A 1 82 ? -11.187 -1.835 22.296 1.00 89.25 82 VAL A CA 1
ATOM 669 C C . VAL A 1 82 ? -10.094 -2.083 21.254 1.00 89.25 82 VAL A C 1
ATOM 671 O O . VAL A 1 82 ? -10.279 -2.908 20.356 1.00 89.25 82 VAL A O 1
ATOM 674 N N . PRO A 1 83 ? -8.930 -1.416 21.364 1.00 91.25 83 PRO A N 1
ATOM 675 C CA . PRO A 1 83 ? -7.836 -1.630 20.430 1.00 91.25 83 PRO A CA 1
ATOM 676 C C . PRO A 1 83 ? -7.215 -3.027 20.553 1.00 91.25 83 PRO A C 1
ATOM 678 O O . PRO A 1 83 ? -6.823 -3.456 21.641 1.00 91.25 83 PRO A O 1
ATOM 681 N N . ASP A 1 84 ? -7.007 -3.672 19.411 1.00 93.62 84 ASP A N 1
ATOM 682 C CA . ASP A 1 84 ? -6.119 -4.816 19.246 1.00 93.62 84 ASP A CA 1
ATOM 683 C C . ASP A 1 84 ? -4.665 -4.364 19.437 1.00 93.62 84 ASP A C 1
ATOM 685 O O . ASP A 1 84 ? -4.001 -3.833 18.538 1.00 93.62 84 ASP A O 1
ATOM 689 N N . SER A 1 85 ? -4.175 -4.525 20.663 1.00 93.50 85 SER A N 1
ATOM 690 C CA . SER A 1 85 ? -2.844 -4.051 21.038 1.00 93.50 85 SER A CA 1
ATOM 691 C C . SER A 1 85 ? -1.729 -4.825 20.329 1.00 93.50 85 SER A C 1
ATOM 693 O O . SER A 1 85 ? -0.704 -4.220 20.015 1.00 93.50 85 SER A O 1
ATOM 695 N N . GLN A 1 86 ? -1.946 -6.107 20.015 1.00 94.75 86 GLN A N 1
ATOM 696 C CA . GLN A 1 86 ? -0.977 -6.958 19.322 1.00 94.75 86 GLN A CA 1
ATOM 697 C C . GLN A 1 86 ? -0.830 -6.525 17.860 1.00 94.75 86 GLN A C 1
ATOM 699 O O . GLN A 1 86 ? 0.283 -6.230 17.415 1.00 94.75 86 GLN A O 1
ATOM 704 N N . ALA A 1 87 ? -1.943 -6.362 17.137 1.00 95.06 87 ALA A N 1
ATOM 705 C CA . ALA A 1 87 ? -1.907 -5.882 15.755 1.00 95.06 87 ALA A CA 1
ATOM 706 C C . ALA A 1 87 ? -1.297 -4.471 15.653 1.00 95.06 87 ALA A C 1
ATOM 708 O O . ALA A 1 87 ? -0.499 -4.181 14.755 1.00 95.06 87 ALA A O 1
ATOM 709 N N . LEU A 1 88 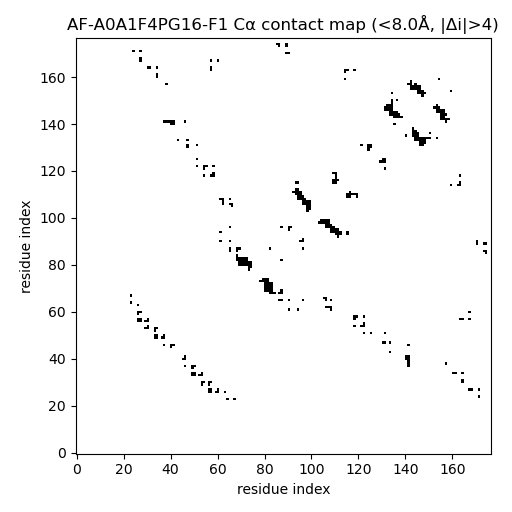? -1.613 -3.581 16.605 1.00 95.94 88 LEU A N 1
ATOM 710 C CA . LEU A 1 88 ? -1.003 -2.250 16.666 1.00 95.94 88 LEU A CA 1
ATOM 711 C C . LEU A 1 88 ? 0.505 -2.305 16.926 1.00 95.94 88 LEU A C 1
ATOM 713 O O . LEU A 1 88 ? 1.242 -1.498 16.356 1.00 95.94 88 LEU A O 1
ATOM 717 N N . GLU A 1 89 ? 0.977 -3.212 17.779 1.00 96.88 89 GLU A N 1
ATOM 718 C CA . GLU A 1 89 ? 2.406 -3.397 18.035 1.00 96.88 89 GLU A CA 1
ATOM 719 C C . GLU A 1 89 ? 3.141 -3.873 16.779 1.00 96.88 89 GLU A C 1
ATOM 721 O O . GLU A 1 89 ? 4.176 -3.301 16.428 1.00 96.88 89 GLU A O 1
ATOM 726 N N . VAL A 1 90 ? 2.571 -4.832 16.043 1.00 97.44 90 VAL A N 1
ATOM 727 C CA . VAL A 1 90 ? 3.105 -5.287 14.751 1.00 97.44 90 VAL A CA 1
ATOM 728 C C . VAL A 1 90 ? 3.194 -4.130 13.759 1.00 97.44 90 VAL A C 1
ATOM 730 O O . VAL A 1 90 ? 4.273 -3.851 13.235 1.00 97.44 90 VAL A O 1
ATOM 733 N N . LEU A 1 91 ? 2.103 -3.387 13.545 1.00 96.88 91 LEU A N 1
ATOM 734 C CA . LEU A 1 91 ? 2.085 -2.246 12.621 1.00 96.88 91 LEU A CA 1
ATOM 735 C C . LEU A 1 91 ? 3.132 -1.187 12.991 1.00 96.88 91 LEU A C 1
ATOM 737 O O . LEU A 1 91 ? 3.821 -0.662 12.111 1.00 96.88 91 LEU A O 1
ATOM 741 N N . ARG A 1 92 ? 3.304 -0.910 14.290 1.00 97.62 92 ARG A N 1
ATOM 742 C CA . ARG A 1 92 ? 4.264 0.079 14.809 1.00 97.62 92 ARG A CA 1
ATOM 743 C C . ARG A 1 92 ? 5.729 -0.282 14.572 1.00 97.62 92 ARG A C 1
ATOM 745 O O . ARG A 1 92 ? 6.569 0.614 14.625 1.00 97.62 92 ARG A O 1
ATOM 752 N N . LYS A 1 93 ? 6.053 -1.538 14.244 1.00 97.81 93 LYS A N 1
ATOM 753 C CA . LYS A 1 93 ? 7.398 -1.922 13.774 1.00 97.81 93 LYS A CA 1
ATOM 754 C C . LYS A 1 93 ? 7.716 -1.335 12.390 1.00 97.81 93 LYS A C 1
ATOM 756 O O . LYS A 1 93 ? 8.882 -1.106 12.070 1.00 97.81 93 LYS A O 1
ATOM 761 N N . TYR A 1 94 ? 6.696 -1.078 11.567 1.00 97.94 94 TYR A N 1
ATOM 762 C CA . TYR A 1 94 ? 6.846 -0.776 10.137 1.00 97.94 94 TYR A CA 1
ATOM 763 C C . TYR A 1 94 ? 6.369 0.624 9.741 1.00 97.94 94 TYR A C 1
ATOM 765 O O . TYR A 1 94 ? 6.931 1.244 8.827 1.00 97.94 94 TYR A O 1
ATOM 773 N N . VAL A 1 95 ? 5.353 1.143 10.427 1.00 98.06 95 VAL A N 1
ATOM 774 C CA . VAL A 1 95 ? 4.768 2.466 10.199 1.00 98.06 95 VAL A CA 1
ATOM 775 C C . VAL A 1 95 ? 4.488 3.167 11.522 1.00 98.06 95 VAL A C 1
ATOM 777 O O . VAL A 1 95 ? 4.231 2.548 12.547 1.00 98.06 95 VAL A O 1
ATOM 780 N N . VAL A 1 96 ? 4.509 4.492 11.502 1.00 96.94 96 VAL A N 1
ATOM 781 C CA . VAL A 1 96 ? 3.954 5.294 12.590 1.00 96.94 96 VAL A CA 1
ATOM 782 C C . VAL A 1 96 ? 2.435 5.177 12.521 1.00 96.94 96 VAL A C 1
ATOM 784 O O . VAL A 1 96 ? 1.874 5.335 11.441 1.00 96.94 96 VAL A O 1
ATOM 787 N N . VAL A 1 97 ? 1.781 4.946 13.659 1.00 96.25 97 VAL A N 1
ATOM 788 C CA . VAL A 1 97 ? 0.319 4.878 13.782 1.00 96.25 97 VAL A CA 1
ATOM 789 C C . VAL A 1 97 ? -0.131 5.877 14.844 1.00 96.25 97 VAL A C 1
ATOM 791 O O . VAL A 1 97 ? 0.279 5.772 16.000 1.00 96.25 97 VAL A O 1
ATOM 794 N N . ILE A 1 98 ? -0.958 6.850 14.457 1.00 91.81 98 ILE A N 1
ATOM 795 C CA . ILE A 1 98 ? -1.444 7.925 15.332 1.00 91.81 98 ILE A CA 1
ATOM 796 C C . ILE A 1 98 ? -2.961 8.022 15.200 1.00 91.81 98 ILE A C 1
ATOM 798 O O . ILE A 1 98 ? -3.474 8.369 14.136 1.00 91.81 98 ILE A O 1
ATOM 802 N N . ARG A 1 99 ? -3.685 7.780 16.293 1.00 88.31 99 ARG A N 1
ATOM 803 C CA . ARG A 1 99 ? -5.114 8.095 16.383 1.00 88.31 99 ARG A CA 1
ATOM 804 C C . ARG A 1 99 ? -5.291 9.596 16.610 1.00 88.31 99 ARG A C 1
ATOM 806 O O . ARG A 1 99 ? -4.587 10.188 17.422 1.00 88.31 99 ARG A O 1
ATOM 813 N N . ASP A 1 100 ? -6.204 10.221 15.876 1.00 85.56 100 ASP A N 1
ATOM 814 C CA . ASP A 1 100 ? -6.517 11.640 16.047 1.00 85.56 100 ASP A CA 1
ATOM 815 C C . ASP A 1 100 ? -7.456 11.820 17.249 1.00 85.56 100 ASP A C 1
ATOM 817 O O . ASP A 1 100 ? -8.626 11.451 17.194 1.00 85.56 100 ASP A O 1
ATOM 821 N N . GLU A 1 101 ? -6.958 12.401 18.342 1.00 81.44 101 GLU A N 1
ATOM 822 C CA . GLU A 1 101 ? -7.748 12.626 19.564 1.00 81.44 101 GLU A CA 1
ATOM 823 C C . GLU A 1 101 ? -8.984 13.504 19.326 1.00 81.44 101 GLU A C 1
ATOM 825 O O . GLU A 1 101 ? -9.993 13.362 20.011 1.00 81.44 101 GLU A O 1
ATOM 830 N N . LYS A 1 102 ? -8.937 14.398 18.329 1.00 84.69 102 LYS A N 1
ATOM 831 C CA . LYS A 1 102 ? -10.064 15.281 17.988 1.00 84.69 102 LYS A CA 1
ATOM 832 C C . LYS A 1 102 ? -11.065 14.614 17.051 1.00 84.69 102 LYS A C 1
ATOM 834 O O . LYS A 1 102 ? -12.179 15.107 16.893 1.00 84.69 102 LYS A O 1
ATOM 839 N N . ARG A 1 103 ? -10.658 13.537 16.378 1.00 81.31 103 ARG A N 1
ATOM 840 C CA . ARG A 1 103 ? -11.475 12.777 15.429 1.00 81.31 103 ARG A CA 1
ATOM 841 C C . ARG A 1 103 ? -11.299 11.297 15.751 1.00 81.31 103 ARG A C 1
ATOM 843 O O . ARG A 1 103 ? -10.501 10.634 15.092 1.00 81.31 103 ARG A O 1
ATOM 850 N N . PRO A 1 104 ? -12.036 10.772 16.745 1.00 75.56 104 PRO A N 1
ATOM 851 C CA . PRO A 1 104 ? -11.769 9.460 17.321 1.00 75.56 104 PRO A CA 1
ATOM 852 C C . PRO A 1 104 ? -11.854 8.314 16.315 1.00 75.56 104 PRO A C 1
ATOM 854 O O . PRO A 1 104 ? -11.213 7.305 16.571 1.00 75.56 104 PRO A O 1
ATOM 857 N N . ASN A 1 105 ? -12.559 8.493 15.191 1.00 79.12 105 ASN A N 1
ATOM 858 C CA . ASN A 1 105 ? -12.702 7.526 14.091 1.00 79.12 105 ASN A CA 1
ATOM 859 C C . ASN A 1 105 ? -11.653 7.712 12.980 1.00 79.12 105 ASN A C 1
ATOM 861 O O . ASN A 1 105 ? -11.825 7.227 11.864 1.00 79.12 105 ASN A O 1
ATOM 865 N N . PHE A 1 106 ? -10.599 8.482 13.241 1.00 83.69 106 PHE A N 1
ATOM 866 C CA . PHE A 1 106 ? -9.570 8.797 12.266 1.00 83.69 106 PHE A CA 1
ATOM 867 C C . PHE A 1 106 ? -8.199 8.351 12.769 1.00 83.69 106 PHE A C 1
ATOM 869 O O . PHE A 1 106 ? -7.743 8.741 13.847 1.00 83.69 106 PHE A O 1
ATOM 876 N N . VAL A 1 107 ? -7.522 7.556 11.947 1.00 88.94 107 VAL A N 1
ATOM 877 C CA . VAL A 1 107 ? -6.174 7.055 12.206 1.00 88.94 107 VAL A CA 1
ATOM 878 C C . VAL A 1 107 ? -5.276 7.536 11.079 1.00 88.94 107 VAL A C 1
ATOM 880 O O . VAL A 1 107 ? -5.605 7.405 9.904 1.00 88.94 107 VAL A O 1
ATOM 883 N N . LYS A 1 108 ? -4.146 8.134 11.445 1.00 91.12 108 LYS A N 1
ATOM 884 C CA . LYS A 1 108 ? -3.086 8.520 10.520 1.00 91.12 108 LYS A CA 1
ATOM 885 C C . LYS A 1 108 ? -1.971 7.505 10.589 1.00 91.12 108 LYS A C 1
ATOM 887 O O . LYS A 1 108 ? -1.533 7.131 11.678 1.00 91.12 108 LYS A O 1
ATOM 892 N N . THR A 1 109 ? -1.437 7.175 9.428 1.00 95.62 109 THR A N 1
ATOM 893 C CA . THR A 1 109 ? -0.207 6.409 9.315 1.00 95.62 109 THR A CA 1
ATOM 894 C C . THR A 1 109 ? 0.892 7.237 8.648 1.00 95.62 109 THR A C 1
ATOM 896 O O . THR A 1 109 ? 0.624 8.196 7.918 1.00 95.62 109 THR A O 1
ATOM 899 N N . ALA A 1 110 ? 2.153 6.912 8.927 1.00 96.38 110 ALA A N 1
ATOM 900 C CA . ALA A 1 110 ? 3.304 7.493 8.237 1.00 96.38 110 ALA A CA 1
ATOM 901 C C . ALA A 1 110 ? 4.443 6.474 8.103 1.00 96.38 110 ALA A C 1
ATOM 903 O O . ALA A 1 110 ? 4.581 5.572 8.925 1.00 96.38 110 ALA A O 1
ATOM 904 N N . GLY A 1 111 ? 5.288 6.621 7.081 1.00 96.38 111 GLY A N 1
ATOM 905 C CA . GLY A 1 111 ? 6.448 5.747 6.900 1.00 96.38 111 GLY A CA 1
ATOM 906 C C . GLY A 1 111 ? 7.453 5.863 8.054 1.00 96.38 111 GLY A C 1
ATOM 907 O O . GLY A 1 111 ? 7.872 6.965 8.409 1.00 96.38 111 GLY A O 1
ATOM 908 N N . LEU A 1 112 ? 7.866 4.725 8.615 1.00 97.44 112 LEU A N 1
ATOM 909 C CA . LEU A 1 112 ? 8.822 4.640 9.726 1.00 97.44 112 LEU A CA 1
ATOM 910 C C . LEU A 1 112 ? 10.175 4.090 9.257 1.00 97.44 112 LEU A C 1
ATOM 912 O O . LEU A 1 112 ? 11.211 4.747 9.415 1.00 97.44 112 LEU A O 1
ATOM 916 N N . VAL A 1 113 ? 10.155 2.914 8.630 1.00 96.88 113 VAL A N 1
ATOM 917 C CA . VAL A 1 113 ? 11.339 2.245 8.073 1.00 96.88 113 VAL A CA 1
ATOM 918 C C . VAL A 1 113 ? 11.632 2.741 6.647 1.00 96.88 113 VAL A C 1
ATOM 920 O O . VAL A 1 113 ? 10.747 3.316 6.012 1.00 96.88 113 VAL A O 1
ATOM 923 N N . PRO A 1 114 ? 12.854 2.559 6.103 1.00 97.44 114 PRO A N 1
ATOM 924 C CA . PRO A 1 114 ? 13.225 3.108 4.793 1.00 97.44 114 PRO A CA 1
ATOM 925 C C . PRO A 1 114 ? 12.237 2.773 3.667 1.00 97.44 114 PRO A C 1
ATOM 927 O O . PRO A 1 114 ? 11.846 3.656 2.905 1.00 97.44 114 PRO A O 1
ATOM 930 N N . LEU A 1 115 ? 11.776 1.522 3.613 1.00 97.69 115 LEU A N 1
ATOM 931 C CA . LEU A 1 115 ? 10.853 1.046 2.587 1.00 97.69 115 LEU A CA 1
ATOM 932 C C . LEU A 1 115 ? 9.470 1.717 2.687 1.00 97.69 115 LEU A C 1
ATOM 934 O O . LEU A 1 115 ? 8.928 2.191 1.688 1.00 97.69 115 LEU A O 1
ATOM 938 N N . THR A 1 116 ? 8.919 1.837 3.899 1.00 97.75 116 THR A N 1
ATOM 939 C CA . THR A 1 116 ? 7.625 2.505 4.110 1.00 97.75 116 THR A CA 1
ATOM 940 C C . THR A 1 116 ? 7.744 4.019 3.946 1.00 97.75 116 THR A C 1
ATOM 942 O O . THR A 1 116 ? 6.834 4.648 3.422 1.00 97.75 116 THR A O 1
ATOM 945 N N . LYS A 1 117 ? 8.885 4.634 4.271 1.00 97.81 117 LYS A N 1
ATOM 946 C CA . LYS A 1 117 ? 9.145 6.045 3.932 1.00 97.81 117 LYS A CA 1
ATOM 947 C C . LYS A 1 117 ? 9.076 6.287 2.425 1.00 97.81 117 LYS A C 1
ATOM 949 O O . LYS A 1 117 ? 8.380 7.207 1.998 1.00 97.81 117 LYS A O 1
ATOM 954 N N . GLN A 1 118 ? 9.710 5.430 1.623 1.00 96.31 118 GLN A N 1
ATOM 955 C CA . GLN A 1 118 ? 9.640 5.521 0.162 1.00 96.31 118 GLN A CA 1
ATOM 956 C C . GLN A 1 118 ? 8.207 5.369 -0.360 1.00 96.31 118 GLN A C 1
ATOM 958 O O . GLN A 1 118 ? 7.776 6.192 -1.168 1.00 96.31 118 GLN A O 1
ATOM 963 N N . LEU A 1 119 ? 7.446 4.384 0.135 1.00 96.56 119 LEU A N 1
ATOM 964 C CA . LEU A 1 119 ? 6.027 4.221 -0.212 1.00 96.56 119 LEU A CA 1
ATOM 965 C C . LEU A 1 119 ? 5.242 5.522 0.002 1.00 96.56 119 LEU A C 1
ATOM 967 O O . LEU A 1 119 ? 4.576 6.004 -0.913 1.00 96.56 119 LEU A O 1
ATOM 971 N N . TYR A 1 120 ? 5.342 6.117 1.192 1.00 95.44 120 TYR A N 1
ATOM 972 C CA . TYR A 1 120 ? 4.572 7.315 1.533 1.00 95.44 120 TYR A CA 1
ATOM 973 C C . TYR A 1 120 ? 5.008 8.523 0.701 1.00 95.44 120 TYR A C 1
ATOM 975 O O . TYR A 1 120 ? 4.164 9.313 0.269 1.00 95.44 120 TYR A O 1
ATOM 983 N N . GLU A 1 121 ? 6.304 8.660 0.418 1.00 93.69 121 GLU A N 1
ATOM 984 C CA . GLU A 1 121 ? 6.807 9.707 -0.468 1.00 93.69 121 GLU A CA 1
ATOM 985 C C . GLU A 1 121 ? 6.290 9.566 -1.903 1.00 93.69 121 GLU A C 1
ATOM 987 O O . GLU A 1 121 ? 5.820 10.551 -2.481 1.00 93.69 121 GLU A O 1
ATOM 992 N N . PHE A 1 122 ? 6.362 8.371 -2.494 1.00 92.38 122 PHE A N 1
ATOM 993 C CA . PHE A 1 122 ? 5.909 8.155 -3.870 1.00 92.38 122 PHE A CA 1
ATOM 994 C C . PHE A 1 122 ? 4.390 8.225 -3.995 1.00 92.38 122 PHE A C 1
ATOM 996 O O . PHE A 1 122 ? 3.898 8.870 -4.925 1.00 92.38 122 PHE A O 1
ATOM 1003 N N . ARG A 1 123 ? 3.644 7.694 -3.020 1.00 92.38 123 ARG A N 1
ATOM 1004 C CA . ARG A 1 123 ? 2.190 7.874 -2.950 1.00 92.38 123 ARG A CA 1
ATOM 1005 C C . ARG A 1 123 ? 1.839 9.357 -2.901 1.00 92.38 123 ARG A C 1
ATOM 1007 O O . ARG A 1 123 ? 1.045 9.812 -3.718 1.00 92.38 123 ARG A O 1
ATOM 1014 N N . LYS A 1 124 ? 2.481 10.145 -2.031 1.00 90.44 124 LYS A N 1
ATOM 1015 C CA . LYS A 1 124 ? 2.258 11.600 -1.957 1.00 90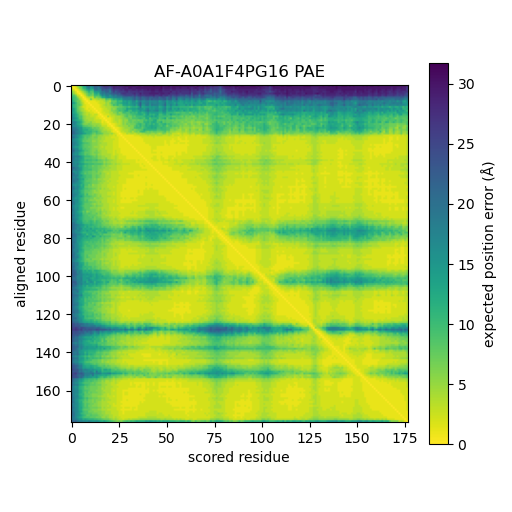.44 124 LYS A CA 1
ATOM 1016 C C . LYS A 1 124 ? 2.548 12.297 -3.293 1.00 90.44 124 LYS A C 1
ATOM 1018 O O . LYS A 1 124 ? 1.802 13.184 -3.704 1.00 90.44 124 LYS A O 1
ATOM 1023 N N . LYS A 1 125 ? 3.621 11.906 -3.985 1.00 86.38 125 LYS A N 1
ATOM 1024 C CA . LYS A 1 125 ? 3.949 12.444 -5.317 1.00 86.38 125 LYS A CA 1
ATOM 1025 C C . LYS A 1 125 ? 2.880 12.087 -6.358 1.00 86.38 125 LYS A C 1
ATOM 1027 O O . LYS A 1 125 ? 2.602 12.918 -7.212 1.00 86.38 125 LYS A O 1
ATOM 1032 N N . SER A 1 126 ? 2.263 10.907 -6.262 1.00 80.94 126 SER A N 1
ATOM 1033 C CA . SER A 1 126 ? 1.215 10.457 -7.189 1.00 80.94 126 SER A CA 1
ATOM 1034 C C . SER A 1 126 ? -0.151 11.134 -6.994 1.00 80.94 126 SER A C 1
ATOM 1036 O O . SER A 1 126 ? -0.910 11.231 -7.952 1.00 80.94 126 SER A O 1
ATOM 1038 N N . THR A 1 127 ? -0.472 11.633 -5.792 1.00 77.69 127 THR A N 1
ATOM 1039 C CA . THR A 1 127 ? -1.836 12.091 -5.453 1.00 77.69 127 THR A CA 1
ATOM 1040 C C . THR A 1 127 ? -2.056 13.605 -5.495 1.00 77.69 127 THR A C 1
ATOM 1042 O O . THR A 1 127 ? -3.200 14.036 -5.597 1.00 77.69 127 THR A O 1
ATOM 1045 N N . HIS A 1 128 ? -1.016 14.440 -5.379 1.00 63.03 128 HIS A N 1
ATOM 1046 C CA . HIS A 1 128 ? -1.227 15.840 -4.969 1.00 63.03 128 HIS A CA 1
ATOM 1047 C C . HIS A 1 128 ? -1.095 16.932 -6.038 1.00 63.03 128 HIS A C 1
ATOM 1049 O O . HIS A 1 128 ? -1.455 18.063 -5.720 1.00 63.03 128 HIS A O 1
ATOM 1055 N N . ARG A 1 129 ? -0.604 16.680 -7.264 1.00 55.66 129 ARG A N 1
ATOM 1056 C CA . ARG A 1 129 ? -0.544 17.753 -8.293 1.00 55.66 129 ARG A CA 1
ATOM 1057 C C . ARG A 1 129 ? -0.205 17.316 -9.715 1.00 55.66 129 ARG A C 1
ATOM 1059 O O . ARG A 1 129 ? -0.672 17.950 -10.655 1.00 55.66 129 ARG A O 1
ATOM 1066 N N . HIS A 1 130 ? 0.608 16.277 -9.881 1.00 71.31 130 HIS A N 1
ATOM 1067 C CA . HIS A 1 130 ? 1.090 15.849 -11.193 1.00 71.31 130 HIS A CA 1
ATOM 1068 C C . HIS A 1 130 ? 1.091 14.325 -11.297 1.00 71.31 130 HIS A C 1
ATOM 1070 O O . HIS A 1 130 ? 1.335 13.661 -10.287 1.00 71.31 130 HIS A O 1
ATOM 1076 N N . PRO A 1 131 ? 0.862 13.765 -12.500 1.00 80.94 131 PRO A N 1
ATOM 1077 C CA . PRO A 1 131 ? 1.110 12.357 -12.746 1.00 80.94 131 PRO A CA 1
ATOM 1078 C C . PRO A 1 131 ? 2.528 12.000 -12.319 1.00 80.94 131 PRO A C 1
ATOM 1080 O O . PRO A 1 131 ? 3.467 12.780 -12.500 1.00 80.94 131 PRO A O 1
ATOM 1083 N N . LEU A 1 132 ? 2.679 10.808 -11.762 1.00 87.31 132 LEU A N 1
ATOM 1084 C CA . LEU A 1 132 ? 3.963 10.329 -11.297 1.00 87.31 132 LEU A CA 1
ATOM 1085 C C . LEU A 1 132 ? 4.983 10.306 -12.451 1.00 87.31 132 LEU A C 1
ATOM 1087 O O . LEU A 1 132 ? 4.779 9.656 -13.480 1.00 87.31 132 LEU A O 1
ATOM 1091 N N . SER A 1 133 ? 6.083 11.043 -12.282 1.00 91.25 133 SER A N 1
ATOM 1092 C CA . SER A 1 133 ? 7.168 11.071 -13.261 1.00 91.25 133 SER A CA 1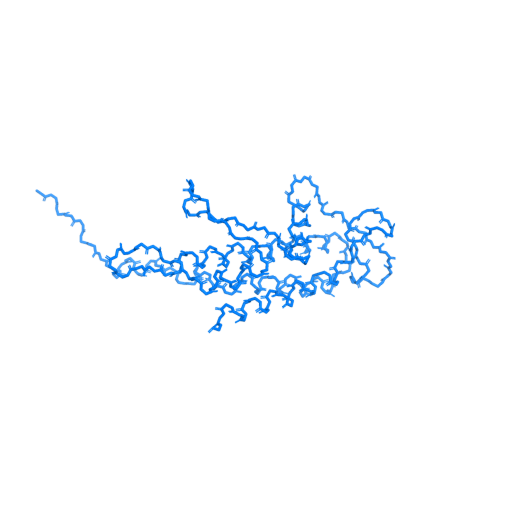
ATOM 1093 C C . SER A 1 133 ? 7.808 9.694 -13.355 1.00 91.25 133 SER A C 1
ATOM 1095 O O . SER A 1 133 ? 8.262 9.145 -12.349 1.00 91.25 133 SER A O 1
ATOM 1097 N N . LEU A 1 134 ? 7.847 9.161 -14.571 1.00 94.00 134 LEU A N 1
ATOM 1098 C CA . LEU A 1 134 ? 8.343 7.829 -14.873 1.00 94.00 134 LEU A CA 1
ATOM 1099 C C . LEU A 1 134 ? 9.230 7.894 -16.115 1.00 94.00 134 LEU A C 1
ATOM 1101 O O . LEU A 1 134 ? 8.803 8.393 -17.161 1.00 94.00 134 LEU A O 1
ATOM 1105 N N . MET A 1 135 ? 10.439 7.352 -16.017 1.00 94.94 135 MET A N 1
ATOM 1106 C CA . MET A 1 135 ? 11.373 7.241 -17.133 1.00 94.94 135 MET A CA 1
ATOM 1107 C C . MET A 1 135 ? 11.750 5.784 -17.395 1.00 94.94 135 MET A C 1
ATOM 1109 O O . MET A 1 135 ? 11.839 4.981 -16.470 1.00 94.94 135 MET A O 1
ATOM 1113 N N . ALA A 1 136 ? 12.016 5.458 -18.658 1.00 95.31 136 ALA A N 1
ATOM 1114 C CA . ALA A 1 136 ? 12.690 4.221 -19.037 1.00 95.31 136 ALA A CA 1
ATOM 1115 C C . ALA A 1 136 ? 14.200 4.485 -19.119 1.00 95.31 136 ALA A C 1
ATOM 1117 O O . ALA A 1 136 ? 14.628 5.406 -19.823 1.00 95.31 136 ALA A O 1
ATOM 1118 N N . THR A 1 137 ? 15.003 3.699 -18.403 1.00 94.19 137 THR A N 1
ATOM 1119 C CA . THR A 1 137 ? 16.476 3.805 -18.416 1.00 94.19 137 THR A CA 1
ATOM 1120 C C . THR A 1 137 ? 17.148 2.740 -19.286 1.00 94.19 137 THR A C 1
ATOM 1122 O O . THR A 1 137 ? 18.352 2.813 -19.512 1.00 94.19 137 THR A O 1
ATOM 1125 N N . GLY A 1 138 ? 16.372 1.797 -19.826 1.00 92.25 138 GLY A N 1
ATOM 1126 C CA . GLY A 1 138 ? 16.827 0.680 -20.650 1.00 92.25 138 GLY A CA 1
ATOM 1127 C C . GLY A 1 138 ? 15.679 0.060 -21.452 1.00 92.25 138 GLY A C 1
ATOM 1128 O O . GLY A 1 138 ? 14.529 0.484 -21.330 1.00 92.25 138 GLY A O 1
ATOM 1129 N N . ALA A 1 139 ? 16.003 -0.929 -22.288 1.00 93.81 139 ALA A N 1
ATOM 1130 C CA . ALA A 1 139 ? 15.042 -1.590 -23.178 1.00 93.81 139 ALA A CA 1
ATOM 1131 C C . ALA A 1 139 ? 14.257 -2.738 -22.511 1.00 93.81 139 ALA A C 1
ATOM 1133 O O . ALA A 1 139 ? 13.214 -3.139 -23.020 1.00 93.81 139 ALA A O 1
ATOM 1134 N N . ALA A 1 140 ? 14.737 -3.264 -21.380 1.00 95.12 140 ALA A N 1
ATOM 1135 C CA . ALA A 1 140 ? 14.095 -4.364 -20.662 1.00 95.12 140 ALA A CA 1
ATOM 1136 C C . ALA A 1 140 ? 12.960 -3.832 -19.773 1.00 95.12 140 ALA A C 1
ATOM 1138 O O . ALA A 1 140 ? 13.159 -3.570 -18.588 1.00 95.12 140 ALA A O 1
ATOM 1139 N N . LEU A 1 141 ? 11.788 -3.598 -20.359 1.00 96.19 141 LEU A N 1
ATOM 1140 C CA . LEU A 1 141 ? 10.586 -3.148 -19.648 1.00 96.19 141 LEU A CA 1
ATOM 1141 C C . LEU A 1 141 ? 9.775 -4.359 -19.147 1.00 96.19 141 LEU A C 1
ATOM 1143 O O . LEU A 1 141 ? 9.766 -5.380 -19.834 1.00 96.19 141 LEU A O 1
ATOM 1147 N N . PRO A 1 142 ? 9.100 -4.274 -17.982 1.00 96.94 142 PRO A N 1
ATOM 1148 C CA . PRO A 1 142 ? 8.985 -3.112 -17.087 1.00 96.94 142 PRO A CA 1
ATOM 1149 C C . PRO A 1 142 ? 10.190 -2.859 -16.162 1.00 96.94 142 PRO A C 1
ATOM 1151 O O . PRO A 1 142 ? 10.260 -1.808 -15.529 1.00 96.94 142 PRO A O 1
ATOM 1154 N N . GLU A 1 143 ? 11.149 -3.781 -16.076 1.00 97.31 143 GLU A N 1
ATOM 1155 C CA . GLU A 1 143 ? 12.250 -3.740 -15.092 1.00 97.31 143 GLU A CA 1
ATOM 1156 C C . GLU A 1 143 ? 13.128 -2.477 -15.180 1.00 97.31 143 GLU A C 1
ATOM 1158 O O . GLU A 1 143 ? 13.683 -2.011 -14.187 1.00 97.31 143 GLU A O 1
ATOM 1163 N N . SER A 1 144 ? 13.216 -1.866 -16.361 1.00 96.62 144 SER A N 1
ATOM 1164 C CA . SER A 1 144 ? 13.985 -0.638 -16.589 1.00 96.62 144 SER A CA 1
ATOM 1165 C C . SER A 1 144 ? 13.210 0.651 -16.271 1.00 96.62 144 SER A C 1
ATOM 1167 O O . SER A 1 144 ? 13.724 1.751 -16.509 1.00 96.62 144 SER A O 1
ATOM 1169 N N . TYR A 1 145 ? 11.986 0.570 -15.739 1.00 97.06 145 TYR A N 1
ATOM 1170 C CA . TYR A 1 145 ? 11.246 1.751 -15.298 1.00 97.06 145 TYR A CA 1
ATOM 1171 C C . TYR A 1 145 ? 11.774 2.308 -13.977 1.00 97.06 145 TYR A C 1
ATOM 1173 O O . TYR A 1 145 ? 12.005 1.584 -13.009 1.00 97.06 145 TYR A O 1
ATOM 1181 N N . HIS A 1 146 ? 11.950 3.628 -13.940 1.00 97.25 146 HIS A N 1
ATOM 1182 C CA . HIS A 1 146 ? 12.434 4.368 -12.780 1.00 97.25 146 HIS A CA 1
ATOM 1183 C C . HIS A 1 146 ? 11.511 5.548 -12.468 1.00 97.25 146 HIS A C 1
ATOM 1185 O O . HIS A 1 146 ? 11.079 6.268 -13.373 1.00 97.25 146 HIS A O 1
ATOM 1191 N N . PHE A 1 147 ? 11.258 5.784 -11.181 1.00 94.88 147 PHE A N 1
ATOM 1192 C CA . PHE A 1 147 ? 10.626 7.008 -10.702 1.00 94.88 147 PHE A CA 1
ATOM 1193 C C . PHE A 1 147 ? 11.525 8.216 -10.980 1.00 94.88 147 PHE A C 1
ATOM 1195 O O . PHE A 1 147 ? 12.730 8.171 -10.732 1.00 94.88 147 PHE A O 1
ATOM 1202 N N . GLY A 1 148 ? 10.928 9.317 -11.432 1.00 92.38 148 GLY A N 1
ATOM 1203 C CA . GLY A 1 148 ? 11.612 10.574 -11.731 1.00 92.38 148 GLY A CA 1
ATOM 1204 C C . GLY A 1 148 ? 11.752 10.860 -13.227 1.00 92.38 148 GLY A C 1
ATOM 1205 O O . GLY A 1 148 ? 11.245 10.139 -14.082 1.00 92.38 148 GLY A O 1
ATOM 1206 N N . ASN A 1 149 ? 12.413 11.975 -13.533 1.00 89.62 149 ASN A N 1
ATOM 1207 C CA . ASN A 1 149 ? 12.620 12.488 -14.892 1.00 89.62 149 ASN A CA 1
ATOM 1208 C C . ASN A 1 149 ? 14.100 12.783 -15.213 1.00 89.62 149 ASN A C 1
ATOM 1210 O O . ASN A 1 149 ? 14.397 13.293 -16.289 1.00 89.62 149 ASN A O 1
ATOM 1214 N N . MET A 1 150 ? 15.026 12.458 -14.303 1.00 88.50 150 MET A N 1
ATOM 1215 C CA . MET A 1 150 ? 16.467 12.674 -14.466 1.00 88.50 150 MET A CA 1
ATOM 1216 C C . MET A 1 150 ? 17.209 11.337 -14.486 1.00 88.50 150 MET A C 1
ATOM 1218 O O . MET A 1 150 ? 17.217 10.616 -13.486 1.00 88.50 150 MET A O 1
ATOM 1222 N N . ARG A 1 151 ? 17.859 11.013 -15.611 1.00 86.44 151 ARG A N 1
ATOM 1223 C CA . ARG A 1 151 ? 18.670 9.791 -15.753 1.00 86.44 151 ARG A CA 1
ATOM 1224 C C . ARG A 1 151 ? 19.788 9.760 -14.704 1.00 86.44 151 ARG A C 1
ATOM 1226 O O . ARG A 1 151 ? 20.384 10.789 -14.413 1.00 86.44 151 ARG A O 1
ATOM 1233 N N . GLY A 1 152 ? 20.053 8.581 -14.141 1.00 86.69 152 GLY A N 1
ATOM 1234 C CA . GLY A 1 152 ? 21.047 8.379 -13.077 1.00 86.69 152 GLY A CA 1
ATOM 1235 C C . GLY A 1 152 ? 20.558 8.699 -11.658 1.00 86.69 152 GLY A C 1
ATOM 1236 O O . GLY A 1 152 ? 21.151 8.210 -10.707 1.00 86.69 152 GLY A O 1
ATOM 1237 N N . ASN A 1 153 ? 19.445 9.430 -11.510 1.00 88.50 153 ASN A N 1
ATOM 1238 C CA . ASN A 1 153 ? 18.906 9.857 -10.209 1.00 88.50 153 ASN A CA 1
ATOM 1239 C C . ASN A 1 153 ? 17.533 9.242 -9.879 1.00 88.50 153 ASN A C 1
ATOM 1241 O O . ASN A 1 153 ? 16.878 9.661 -8.926 1.00 88.50 153 ASN A O 1
ATOM 1245 N N . GLY A 1 154 ? 17.054 8.300 -10.694 1.00 90.25 154 GLY A N 1
ATOM 1246 C CA . GLY A 1 154 ? 15.748 7.678 -10.496 1.00 90.25 154 GLY A CA 1
ATOM 1247 C C . GLY A 1 154 ? 15.781 6.479 -9.562 1.00 90.25 154 GLY A C 1
ATOM 1248 O O . GLY A 1 154 ? 16.782 5.774 -9.478 1.00 90.25 154 GLY A O 1
ATOM 1249 N N . THR A 1 155 ? 14.653 6.205 -8.912 1.00 94.94 155 THR A N 1
ATOM 1250 C CA . THR A 1 155 ? 14.475 4.991 -8.104 1.00 94.94 155 THR A CA 1
ATOM 1251 C C . THR A 1 155 ? 13.901 3.872 -8.977 1.00 94.94 155 THR A C 1
ATOM 1253 O O . THR A 1 155 ? 12.849 4.098 -9.579 1.00 94.94 155 THR A O 1
ATOM 1256 N N . PRO A 1 156 ? 14.533 2.685 -9.055 1.00 96.44 156 PRO A N 1
ATOM 1257 C CA . PRO A 1 156 ? 13.986 1.541 -9.785 1.00 96.44 156 PRO A CA 1
ATOM 1258 C C . PRO A 1 156 ? 12.596 1.162 -9.262 1.00 96.44 156 PRO A C 1
ATOM 1260 O O . PRO A 1 156 ? 12.423 0.943 -8.062 1.00 96.44 156 PRO A O 1
ATOM 1263 N N . VAL A 1 157 ? 11.601 1.094 -10.149 1.00 96.88 157 VAL A N 1
ATOM 1264 C CA . VAL A 1 157 ? 10.201 0.898 -9.737 1.00 96.88 157 VAL A CA 1
ATOM 1265 C C . VAL A 1 157 ? 9.945 -0.542 -9.316 1.00 96.88 157 VAL A C 1
ATOM 1267 O O . VAL A 1 157 ? 9.475 -0.778 -8.207 1.00 96.88 157 VAL A O 1
ATOM 1270 N N . MET A 1 158 ? 10.273 -1.505 -10.181 1.00 97.81 158 MET A N 1
ATOM 1271 C CA . MET A 1 158 ? 9.960 -2.916 -9.943 1.00 97.81 158 MET A CA 1
ATOM 1272 C C . MET A 1 158 ? 10.634 -3.482 -8.683 1.00 97.81 158 MET A C 1
ATOM 1274 O O . MET A 1 158 ? 9.932 -4.130 -7.901 1.00 97.81 158 MET A O 1
ATOM 1278 N N . PRO A 1 159 ? 11.921 -3.193 -8.391 1.00 97.81 159 PRO A N 1
ATOM 1279 C CA . PRO A 1 159 ? 12.534 -3.590 -7.123 1.00 97.81 159 PRO A CA 1
ATOM 1280 C C . PRO A 1 159 ? 11.814 -3.028 -5.891 1.00 97.81 159 PRO A C 1
ATOM 1282 O O . PRO A 1 159 ? 11.611 -3.756 -4.921 1.00 97.81 159 PRO A O 1
ATOM 1285 N N . LEU A 1 160 ? 11.381 -1.761 -5.936 1.00 97.69 160 LEU A N 1
ATOM 1286 C CA . LEU A 1 160 ? 10.622 -1.148 -4.845 1.00 97.69 160 LEU A CA 1
ATOM 1287 C C . LEU A 1 160 ? 9.253 -1.821 -4.670 1.00 97.69 160 LEU A C 1
ATOM 1289 O O . LEU A 1 160 ? 8.897 -2.203 -3.559 1.00 97.69 160 LEU A O 1
ATOM 1293 N N . CYS A 1 161 ? 8.496 -1.993 -5.755 1.00 98.12 161 CYS A N 1
ATOM 1294 C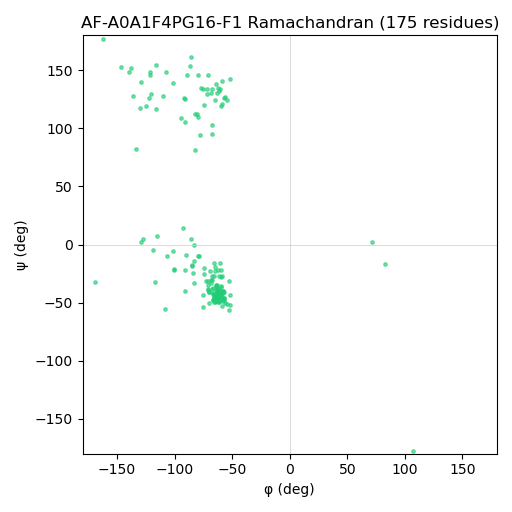 CA . CYS A 1 161 ? 7.179 -2.629 -5.712 1.00 98.12 161 CYS A CA 1
ATOM 1295 C C . CYS A 1 161 ? 7.250 -4.066 -5.180 1.00 98.12 161 CYS A C 1
ATOM 1297 O O . CYS A 1 161 ? 6.441 -4.439 -4.336 1.00 98.12 161 CYS A O 1
ATOM 1299 N N . ARG A 1 162 ? 8.250 -4.847 -5.605 1.00 98.44 162 ARG A N 1
ATOM 1300 C CA . ARG A 1 162 ? 8.451 -6.224 -5.134 1.00 98.44 162 ARG A CA 1
ATOM 1301 C C . ARG A 1 162 ? 8.736 -6.271 -3.635 1.00 98.44 162 ARG A C 1
ATOM 1303 O O . ARG A 1 162 ? 8.049 -6.979 -2.908 1.00 98.44 162 ARG A O 1
ATOM 1310 N N . ALA A 1 163 ? 9.675 -5.444 -3.170 1.00 98.50 163 ALA A N 1
ATOM 1311 C CA . ALA A 1 163 ? 9.994 -5.344 -1.749 1.00 98.50 163 ALA A CA 1
ATOM 1312 C C . ALA A 1 163 ? 8.777 -4.916 -0.912 1.00 98.50 163 ALA A C 1
ATOM 1314 O O . ALA A 1 163 ? 8.598 -5.398 0.204 1.00 98.50 163 ALA A O 1
ATOM 1315 N N . LEU A 1 164 ? 7.932 -4.028 -1.448 1.00 98.38 164 LEU A N 1
ATOM 1316 C CA . LEU A 1 164 ? 6.691 -3.629 -0.790 1.00 98.38 164 LEU A CA 1
ATOM 1317 C C . LEU A 1 164 ? 5.712 -4.795 -0.675 1.00 98.38 164 LEU A C 1
ATOM 1319 O O . LEU A 1 164 ? 5.245 -5.036 0.427 1.00 98.38 164 LEU A O 1
ATOM 1323 N N . VAL A 1 165 ? 5.432 -5.542 -1.747 1.00 98.06 165 VAL A N 1
ATOM 1324 C CA . VAL A 1 165 ? 4.533 -6.712 -1.671 1.00 98.06 165 VAL A CA 1
ATOM 1325 C C . VAL A 1 165 ? 5.023 -7.722 -0.636 1.00 98.06 165 VAL A C 1
ATOM 1327 O O . VAL A 1 165 ? 4.240 -8.162 0.203 1.00 98.06 165 VAL A O 1
ATOM 1330 N N . ASP A 1 166 ? 6.317 -8.044 -0.646 1.00 98.31 166 ASP A N 1
ATOM 1331 C CA . ASP A 1 166 ? 6.900 -8.986 0.314 1.00 98.31 166 ASP A CA 1
ATOM 1332 C C . ASP A 1 166 ? 6.775 -8.477 1.758 1.00 98.31 166 ASP A C 1
ATOM 1334 O O . ASP A 1 166 ? 6.449 -9.245 2.666 1.00 98.31 166 ASP A O 1
ATOM 1338 N N . LEU A 1 167 ? 6.959 -7.168 1.973 1.00 98.31 167 LEU A N 1
ATOM 1339 C CA . LEU A 1 167 ? 6.705 -6.544 3.268 1.00 98.31 167 LEU A CA 1
ATOM 1340 C C . LEU A 1 167 ? 5.233 -6.678 3.673 1.00 98.31 167 LEU A C 1
ATOM 1342 O O . LEU A 1 167 ? 4.963 -7.084 4.797 1.00 98.31 167 LEU A O 1
ATOM 1346 N N . LEU A 1 168 ? 4.286 -6.337 2.796 1.00 97.69 168 LEU A N 1
ATOM 1347 C CA . LEU A 1 168 ? 2.85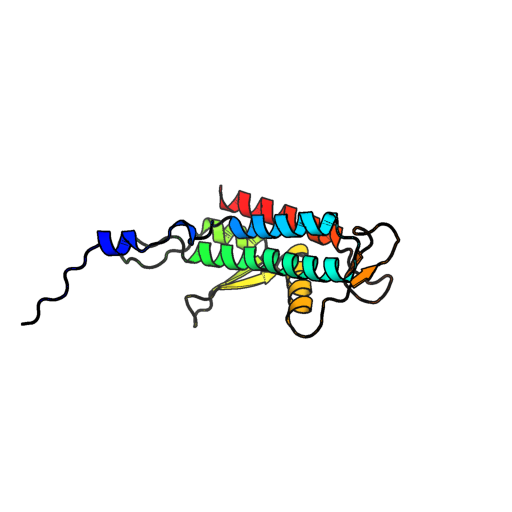9 -6.373 3.131 1.00 97.69 168 LEU A CA 1
ATOM 1348 C C . LEU A 1 168 ? 2.398 -7.790 3.489 1.00 97.69 168 LEU A C 1
ATOM 1350 O O . LEU A 1 168 ? 1.689 -7.957 4.477 1.00 97.69 168 LEU A O 1
ATOM 1354 N N . ARG A 1 169 ? 2.857 -8.807 2.747 1.00 97.44 169 ARG A N 1
ATOM 1355 C CA . ARG A 1 169 ? 2.599 -10.222 3.065 1.00 97.44 169 ARG A CA 1
ATOM 1356 C C . ARG A 1 169 ? 3.084 -10.582 4.460 1.00 97.44 169 ARG A C 1
ATOM 1358 O O . ARG A 1 169 ? 2.339 -11.175 5.230 1.00 97.44 169 ARG A O 1
ATOM 1365 N N . ARG A 1 170 ? 4.314 -10.191 4.791 1.00 97.25 170 ARG A N 1
ATOM 1366 C CA . ARG A 1 170 ? 4.892 -10.442 6.111 1.00 97.25 170 ARG A CA 1
ATOM 1367 C C . ARG A 1 170 ? 4.112 -9.738 7.220 1.00 97.25 170 ARG A C 1
ATOM 1369 O O . ARG A 1 170 ? 3.859 -10.341 8.251 1.00 97.25 170 ARG A O 1
ATOM 1376 N N . VAL A 1 171 ? 3.735 -8.475 7.018 1.00 96.81 171 VAL A N 1
ATOM 1377 C CA . VAL A 1 171 ? 2.948 -7.726 8.009 1.00 96.81 171 VAL A CA 1
ATOM 1378 C C . VAL A 1 171 ? 1.586 -8.378 8.220 1.00 96.81 171 VAL A C 1
ATOM 1380 O O . VAL A 1 171 ? 1.174 -8.521 9.362 1.00 96.81 171 VAL A O 1
ATOM 1383 N N . GLN A 1 172 ? 0.911 -8.792 7.144 1.00 95.75 172 GLN A N 1
ATOM 1384 C CA . GLN A 1 172 ? -0.371 -9.489 7.241 1.00 95.75 172 GLN A CA 1
ATOM 1385 C C . GLN A 1 172 ? -0.230 -10.801 8.021 1.00 95.75 172 GLN A C 1
ATOM 1387 O O . GLN A 1 172 ? -0.995 -11.033 8.945 1.00 95.75 172 GLN A O 1
ATOM 1392 N N . GLN A 1 173 ? 0.795 -11.602 7.716 1.00 95.50 173 GLN A N 1
ATOM 1393 C CA . GLN A 1 173 ? 1.092 -12.833 8.456 1.00 95.50 173 GLN A CA 1
ATOM 1394 C C . GLN A 1 173 ? 1.323 -12.567 9.948 1.00 95.50 173 GLN A C 1
ATOM 1396 O O . GLN A 1 173 ? 0.711 -13.228 10.771 1.00 95.50 173 GLN A O 1
ATOM 1401 N N . GLU A 1 174 ? 2.135 -11.564 10.303 1.00 95.88 174 GLU A N 1
ATOM 1402 C CA . GLU A 1 174 ? 2.373 -11.199 11.709 1.00 95.88 174 GLU A CA 1
ATOM 1403 C C . GLU A 1 174 ? 1.112 -10.669 12.427 1.00 95.88 174 GLU A C 1
ATOM 1405 O O . GLU A 1 174 ? 1.077 -10.681 13.652 1.00 95.88 174 GLU A O 1
ATOM 1410 N N . ILE A 1 175 ? 0.113 -10.151 11.700 1.00 93.31 175 ILE A N 1
ATOM 1411 C CA . ILE A 1 175 ? -1.172 -9.696 12.268 1.00 93.31 175 ILE A CA 1
ATOM 1412 C C . ILE A 1 175 ? -2.148 -10.864 12.460 1.00 93.31 175 ILE A C 1
ATOM 1414 O O . ILE A 1 175 ? -2.964 -10.820 13.378 1.00 93.31 175 ILE A O 1
ATOM 1418 N N . ASP A 1 176 ? -2.098 -11.868 11.583 1.00 89.88 176 ASP A N 1
ATOM 1419 C CA . ASP A 1 176 ? -3.007 -13.019 11.610 1.00 89.88 176 ASP A CA 1
ATOM 1420 C C . ASP A 1 176 ? -2.567 -14.125 12.595 1.00 89.88 176 ASP A C 1
ATOM 1422 O O . ASP A 1 176 ? -3.368 -15.014 12.896 1.00 89.88 176 ASP A O 1
ATOM 1426 N N . GLU A 1 177 ? -1.316 -14.080 13.074 1.00 82.50 177 GLU A N 1
ATOM 1427 C CA . GLU A 1 177 ? -0.749 -14.931 14.141 1.00 82.50 177 GLU A CA 1
ATOM 1428 C C . GLU A 1 177 ? -1.185 -14.501 15.553 1.00 82.50 177 GLU A C 1
ATOM 1430 O O . GLU A 1 177 ? -1.600 -15.397 16.327 1.00 82.50 177 GLU A O 1
#

Sequence (177 aa):
MADAPSFDIDEWLSRIDLAAVPDPADKLRECEFFFDLLCREADRDRFRWLVSAFMNAAYSFFESSALTAYFRFNDNETGEPVPDSQALEVLRKYVVVIRDEKRPNFVKTAGLVPLTKQLYEFRKKSTHRHPLSLMATGAALPESYHFGNMRGNGTPVMPLCRALVDLLRRVQQEIDE

pLDDT: mean 90.42, std 9.7, range [44.31, 98.5]

Secondary structure (DSSP, 8-state):
-PPPPP--HHHHHHT--GGGS--TTHHHHHHHHHHHHHTT---HHHHHHHHHHHHHHHHHHHHHHHHHHHHSEE-TTT--EE--HHHHHHHHHHEEEEE-TTSTT-EEEEE-SHHHHHHHHHHHHHHTTSPPPEEE-SSSTTTTEEESSSTTSPEEHHHHHHHHHHHHHHHHHHHH-

Mean predicted aligned error: 6.24 Å

Foldseek 3Di:
DDDDPPDDPVVVVVPDPPVVVDDLCVLLVQLVVLLVVLVPDQDPVVNLVSLLSNLVSLQVNLQSLLLCQQAVDADPPPRHTDGNVQLVVLSVVFWDWDQDPVHNSGIDIQGDDPLRNVSRVQNCVCPDDDRFAWDAQDDPPPQRIFTDDDPPPTHGRSVSSVVSSVVSVVSVVSNVD